Protein AF-A0A820URS6-F1 (afdb_monomer_lite)

pLDDT: mean 71.5, std 25.54, range [27.52, 96.94]

InterPro domains:
  IPR045850 tRNA (uracil(54)-C(5))-methyltransferase, metazoa type [PTHR45904] (27-192)

Secondary structure (DSSP, 8-state):
------------------------------PPPP--PPPPP-------HHHHHHHT----SPP-TTTHHHHHHHHH-TTTTS-HHHHHHHHHHHHHHHHHHHHHHHHT-TTS-HHHHHHHHHTTT-SS--PPPPPPS-SSS--S----EEEE-TTSSEEEEEEE--TT-TTS-S-EEE--TT-TTS-HHHHHTT-

Organism: NCBI:txid392030

Radius of gyration: 26.7 Å; chains: 1; bounding box: 63×55×58 Å

Sequence (195 aa):
MFLAKFFTQRSLTPSYGILNVSRTLQHQTSTRKSTEAHPPLNRKPKFDAIQFENSLKPYAEQVTVENQYEKLSNLILPLSNHSYEEQLKIKYDIVEQSFDQIGRAILWDKRVDNQVLKYVEFREGLFCHVEPIIPSVNIEQYRCKDELSCGYGVDGQKTLGFYINPKNNKNFPNTLCVSPIHLKSMKSKHILAVK

Structure (mmCIF, N/CA/C/O backbone):
data_AF-A0A820URS6-F1
#
_entry.id   AF-A0A820URS6-F1
#
loop_
_atom_site.group_PDB
_atom_site.id
_atom_site.type_symbol
_atom_site.label_atom_id
_atom_site.label_alt_id
_atom_site.label_comp_id
_atom_site.label_asym_id
_atom_site.label_entity_id
_atom_site.label_seq_id
_atom_site.pdbx_PDB_ins_code
_atom_site.Cartn_x
_atom_site.Cartn_y
_atom_site.Cartn_z
_atom_site.occupancy
_atom_site.B_iso_or_equiv
_atom_site.auth_seq_id
_atom_site.auth_comp_id
_atom_site.auth_asym_id
_atom_site.auth_atom_id
_atom_site.pdbx_PDB_model_num
ATOM 1 N N . MET A 1 1 ? -6.794 -23.760 -29.118 1.00 36.44 1 MET A N 1
ATOM 2 C CA . MET A 1 1 ? -6.222 -24.980 -28.510 1.00 36.44 1 MET A CA 1
ATOM 3 C C . MET A 1 1 ? -5.017 -25.398 -29.343 1.00 36.44 1 MET A C 1
ATOM 5 O O . MET A 1 1 ? -5.186 -26.103 -30.323 1.00 36.44 1 MET A O 1
ATOM 9 N N . PHE A 1 2 ? -3.825 -24.890 -29.020 1.00 28.83 2 PHE A N 1
ATOM 10 C CA . PHE A 1 2 ? -2.574 -25.338 -29.636 1.00 28.83 2 PHE A CA 1
ATOM 11 C C . PHE A 1 2 ? -1.544 -25.579 -28.535 1.00 28.83 2 PHE A C 1
ATOM 13 O O . PHE A 1 2 ? -1.314 -24.733 -27.675 1.00 28.83 2 PHE A O 1
ATOM 20 N N . LEU A 1 3 ? -1.041 -26.810 -28.536 1.00 31.23 3 LEU A N 1
ATOM 21 C CA . LEU A 1 3 ? -0.199 -27.434 -27.529 1.00 31.23 3 LEU A CA 1
ATOM 22 C C . LEU A 1 3 ? 1.241 -26.926 -27.612 1.00 31.23 3 LEU A C 1
ATOM 24 O O . LEU A 1 3 ? 1.877 -26.998 -28.660 1.00 31.23 3 LEU A O 1
ATOM 28 N N . ALA A 1 4 ? 1.761 -26.507 -26.461 1.00 30.42 4 ALA A N 1
ATOM 29 C CA . ALA A 1 4 ? 3.178 -26.331 -26.206 1.00 30.42 4 ALA A CA 1
ATOM 30 C C . ALA A 1 4 ? 3.879 -27.695 -26.112 1.00 30.42 4 ALA A C 1
ATOM 32 O O . ALA A 1 4 ? 3.463 -28.557 -25.338 1.00 30.42 4 ALA A O 1
ATOM 33 N N . LYS A 1 5 ? 4.977 -27.868 -26.852 1.00 32.44 5 LYS A N 1
ATOM 34 C CA . LYS A 1 5 ? 6.021 -28.863 -26.577 1.00 32.44 5 LYS A CA 1
ATOM 35 C C . LYS A 1 5 ? 7.352 -28.335 -27.095 1.00 32.44 5 LYS A C 1
ATOM 37 O O . LYS A 1 5 ? 7.575 -28.387 -28.291 1.00 32.44 5 LYS A O 1
ATOM 42 N N . PHE A 1 6 ? 8.229 -27.899 -26.198 1.00 30.62 6 PHE A N 1
ATOM 43 C CA . PHE A 1 6 ? 9.669 -28.140 -26.316 1.00 30.62 6 PHE A CA 1
ATOM 44 C C . PHE A 1 6 ? 10.262 -28.186 -24.906 1.00 30.62 6 PHE A C 1
ATOM 46 O O . PHE A 1 6 ? 10.660 -27.185 -24.323 1.00 30.62 6 PHE A O 1
ATOM 53 N N . PHE A 1 7 ? 10.247 -29.394 -24.347 1.00 29.11 7 PHE A N 1
ATOM 54 C CA . PHE A 1 7 ? 11.124 -29.808 -23.263 1.00 29.11 7 PHE A CA 1
ATOM 55 C C . PHE A 1 7 ? 12.404 -30.323 -23.921 1.00 29.11 7 PHE A C 1
ATOM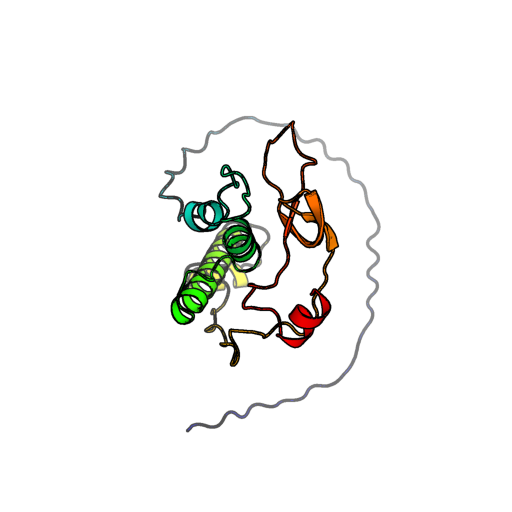 57 O O . PHE A 1 7 ? 12.343 -31.311 -24.652 1.00 29.11 7 PHE A O 1
ATOM 64 N N . THR A 1 8 ? 13.550 -29.712 -23.629 1.00 33.56 8 THR A N 1
ATOM 65 C CA . THR A 1 8 ? 14.841 -30.376 -23.829 1.00 33.56 8 THR A CA 1
ATOM 66 C C . THR A 1 8 ? 15.684 -30.164 -22.583 1.00 33.56 8 THR A C 1
ATOM 68 O O . THR A 1 8 ? 16.156 -29.067 -22.299 1.00 33.56 8 THR A O 1
ATOM 71 N N . GLN A 1 9 ? 15.828 -31.244 -21.818 1.00 31.52 9 GLN A N 1
ATOM 72 C CA . GLN A 1 9 ? 16.769 -31.379 -20.717 1.00 31.52 9 GLN A CA 1
ATOM 73 C C . GLN A 1 9 ? 18.206 -31.226 -21.235 1.00 31.52 9 GLN A C 1
ATOM 75 O O . GLN A 1 9 ? 18.590 -31.889 -22.197 1.00 31.52 9 GLN A O 1
ATOM 80 N N . ARG A 1 10 ? 19.034 -30.442 -20.540 1.00 31.41 10 ARG A N 1
ATOM 81 C CA . ARG A 1 10 ? 20.477 -30.693 -20.461 1.00 31.41 10 ARG A CA 1
ATOM 82 C C . ARG A 1 10 ? 20.943 -30.492 -19.026 1.00 31.41 10 ARG A C 1
ATOM 84 O O . ARG A 1 10 ? 20.852 -29.408 -18.464 1.00 31.41 10 ARG A O 1
AT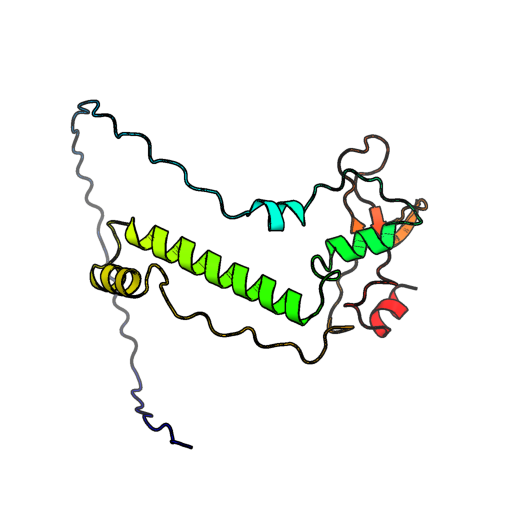OM 91 N N . SER A 1 11 ? 21.397 -31.591 -18.448 1.00 29.92 11 SER A N 1
ATOM 92 C CA . SER A 1 11 ? 21.962 -31.725 -17.115 1.00 29.92 11 SER A CA 1
ATOM 93 C C . SER A 1 11 ? 23.491 -31.575 -17.135 1.00 29.92 11 SER A C 1
ATOM 95 O O . SER A 1 11 ? 24.139 -32.140 -18.009 1.00 29.92 11 SER A O 1
ATOM 97 N N . LEU A 1 12 ? 24.006 -30.922 -16.081 1.00 29.98 12 LEU A N 1
ATOM 98 C CA . LEU A 1 12 ? 25.290 -31.127 -15.377 1.00 29.98 12 LEU A CA 1
ATOM 99 C C . LEU A 1 12 ? 26.618 -30.720 -16.058 1.00 29.98 12 LEU A C 1
ATOM 101 O O . LEU A 1 12 ? 27.118 -31.390 -16.953 1.00 29.98 12 LEU A O 1
ATOM 105 N N . THR A 1 13 ? 27.285 -29.694 -15.510 1.00 35.47 13 THR A N 1
ATOM 106 C CA . THR A 1 13 ? 28.413 -29.807 -14.539 1.00 35.47 13 THR A CA 1
ATOM 107 C C . THR A 1 13 ? 28.960 -28.406 -14.164 1.00 35.47 13 THR A C 1
ATOM 109 O O . THR A 1 13 ? 28.954 -27.519 -15.016 1.00 35.47 13 THR A O 1
ATOM 112 N N . PRO A 1 14 ? 29.426 -28.161 -12.917 1.00 30.70 14 PRO A N 1
ATOM 113 C CA . PRO A 1 14 ? 30.015 -26.884 -12.511 1.00 30.70 14 PRO A CA 1
ATOM 114 C C . PRO A 1 14 ? 31.552 -26.931 -12.584 1.00 30.70 14 PRO A C 1
ATOM 116 O O . PRO A 1 14 ? 32.198 -27.668 -11.841 1.00 30.70 14 PRO A O 1
ATOM 119 N N . SER A 1 15 ? 32.151 -26.124 -13.462 1.00 29.55 15 SER A N 1
ATOM 120 C CA . SER A 1 15 ? 33.597 -25.874 -13.475 1.00 29.55 15 SER A CA 1
ATOM 121 C C . SER A 1 15 ? 33.895 -24.593 -12.695 1.00 29.55 15 SER A C 1
ATOM 123 O O . SER A 1 15 ? 33.522 -23.495 -13.107 1.00 29.55 15 SER A O 1
ATOM 125 N N . TYR A 1 16 ? 34.548 -24.748 -11.543 1.00 31.50 16 TYR A N 1
ATOM 126 C CA . TYR A 1 16 ? 35.153 -23.660 -10.782 1.00 31.50 16 TYR A CA 1
ATOM 127 C C . TYR A 1 16 ? 36.412 -23.171 -11.510 1.00 31.50 16 TYR A C 1
ATOM 129 O O . TYR A 1 16 ? 37.452 -23.825 -11.472 1.00 31.50 16 TYR A O 1
ATOM 137 N N . GLY A 1 17 ? 36.320 -22.010 -12.158 1.00 29.73 17 GLY A N 1
ATOM 138 C CA . GLY A 1 17 ? 37.460 -21.274 -12.698 1.00 29.73 17 GLY A CA 1
ATOM 139 C C . GLY A 1 17 ? 37.806 -20.091 -11.800 1.00 29.73 17 GLY A C 1
ATOM 140 O O . GLY A 1 17 ? 37.193 -19.032 -11.902 1.00 29.73 17 GLY A O 1
ATOM 141 N N . ILE A 1 18 ? 38.784 -20.273 -10.913 1.00 29.22 18 ILE A N 1
ATOM 142 C CA . ILE A 1 18 ? 39.421 -19.193 -10.152 1.00 29.22 18 ILE A CA 1
ATOM 143 C C . ILE A 1 18 ? 40.316 -18.419 -11.128 1.00 29.22 18 ILE A C 1
ATOM 145 O O . ILE A 1 18 ? 41.364 -18.917 -11.534 1.00 29.22 18 ILE A O 1
ATOM 149 N N . LEU A 1 19 ? 39.914 -17.207 -11.511 1.00 30.42 19 LEU A N 1
ATOM 150 C CA . LEU A 1 19 ? 40.760 -16.280 -12.265 1.00 30.42 19 LEU A CA 1
ATOM 151 C C . LEU A 1 19 ? 41.376 -15.260 -11.305 1.00 30.42 19 LEU A C 1
ATOM 153 O O . LEU A 1 19 ? 40.752 -14.279 -10.906 1.00 30.42 19 LEU A O 1
ATOM 157 N N . ASN A 1 20 ? 42.630 -15.531 -10.939 1.00 27.52 20 ASN A N 1
ATOM 158 C CA . ASN A 1 20 ? 43.541 -14.571 -10.330 1.00 27.52 20 ASN A CA 1
ATOM 159 C C . ASN A 1 20 ? 43.806 -13.431 -11.320 1.00 27.52 20 ASN A C 1
ATOM 161 O O . ASN A 1 20 ? 44.377 -13.662 -12.385 1.00 27.52 20 ASN A O 1
ATOM 165 N N . VAL A 1 21 ? 43.454 -12.199 -10.952 1.00 32.81 21 VAL A N 1
ATOM 166 C CA . VAL A 1 21 ? 43.918 -10.999 -11.658 1.00 32.81 21 VAL A CA 1
ATOM 167 C C . VAL A 1 21 ? 44.830 -10.220 -10.721 1.00 32.81 21 VAL A C 1
ATOM 169 O O . VAL A 1 21 ? 44.393 -9.527 -9.803 1.00 32.81 21 VAL A O 1
ATOM 172 N N . SER A 1 22 ? 46.130 -10.388 -10.950 1.00 31.52 22 SER A N 1
ATOM 173 C CA . SER A 1 22 ? 47.204 -9.658 -10.290 1.00 31.52 22 SER A CA 1
ATOM 174 C C . SER A 1 22 ? 47.122 -8.164 -10.612 1.00 31.52 22 SER A C 1
ATOM 176 O O . SER A 1 22 ? 47.078 -7.763 -11.774 1.00 31.52 22 SER A O 1
ATOM 178 N N . ARG A 1 23 ? 47.141 -7.337 -9.560 1.00 30.00 23 ARG A N 1
ATOM 179 C CA . ARG A 1 23 ? 47.292 -5.877 -9.624 1.00 30.00 23 ARG A CA 1
ATOM 180 C C . ARG A 1 23 ? 48.573 -5.501 -10.368 1.00 30.00 23 ARG A C 1
ATOM 182 O O . ARG A 1 23 ? 49.663 -5.858 -9.935 1.00 30.00 23 ARG A O 1
ATOM 189 N N . THR A 1 24 ? 48.448 -4.672 -11.396 1.00 33.41 24 THR A N 1
ATOM 190 C CA . THR A 1 24 ? 49.547 -3.835 -11.889 1.00 33.41 24 THR A CA 1
ATOM 191 C C . THR A 1 24 ? 49.074 -2.386 -11.892 1.00 33.41 24 THR A C 1
ATOM 193 O O . THR A 1 24 ? 48.151 -2.010 -12.608 1.00 33.41 24 THR A O 1
ATOM 196 N N . LEU A 1 25 ? 49.673 -1.588 -11.007 1.00 29.77 25 LEU A N 1
ATOM 197 C CA . LEU A 1 25 ? 49.513 -0.141 -10.939 1.00 29.77 25 LEU A CA 1
ATOM 198 C C . LEU A 1 25 ? 50.346 0.480 -12.061 1.00 29.77 25 LEU A C 1
ATOM 200 O O . LEU A 1 25 ? 51.569 0.354 -12.054 1.00 29.77 25 LEU A O 1
ATOM 204 N N . GLN A 1 26 ? 49.702 1.176 -12.994 1.00 32.75 26 GLN A N 1
ATOM 205 C CA . GLN A 1 26 ? 50.380 2.133 -13.863 1.00 32.75 26 GLN A CA 1
ATOM 206 C C . GLN A 1 26 ? 49.723 3.502 -13.707 1.00 32.75 26 GLN A C 1
ATOM 208 O O . GLN A 1 26 ? 48.567 3.719 -14.064 1.00 32.75 26 GLN A O 1
ATOM 213 N N . HIS A 1 27 ? 50.495 4.412 -13.118 1.00 29.27 27 HIS A N 1
ATOM 214 C CA . HIS A 1 27 ? 50.253 5.845 -13.107 1.00 29.27 27 HIS A CA 1
ATOM 215 C C . HIS A 1 27 ? 50.299 6.380 -14.540 1.00 29.27 27 HIS A C 1
ATOM 217 O O . HIS A 1 27 ? 51.330 6.271 -15.200 1.00 29.27 27 HIS A O 1
ATOM 223 N N . GLN A 1 28 ? 49.227 7.028 -14.990 1.00 32.34 28 GLN A N 1
ATOM 224 C CA . GLN A 1 28 ? 49.297 7.969 -16.105 1.00 32.34 28 GLN A CA 1
ATOM 225 C C . GLN A 1 28 ? 48.584 9.264 -15.723 1.00 32.34 28 GLN A C 1
ATOM 227 O O . GLN A 1 28 ? 47.374 9.318 -15.516 1.00 32.34 28 GLN A O 1
ATOM 232 N N . THR A 1 29 ? 49.388 10.312 -15.585 1.00 29.44 29 THR A N 1
ATOM 233 C CA . THR A 1 29 ? 48.981 11.711 -15.508 1.00 29.44 29 THR A CA 1
ATOM 234 C C . THR A 1 29 ? 48.565 12.179 -16.900 1.00 29.44 29 THR A C 1
ATOM 236 O O . THR A 1 29 ? 49.374 12.117 -17.824 1.00 29.44 29 THR A O 1
ATOM 239 N N . SER A 1 30 ? 47.338 12.677 -17.060 1.00 33.88 30 SER A N 1
ATOM 240 C CA . SER A 1 30 ? 46.910 13.348 -18.291 1.00 33.88 30 SER A CA 1
ATOM 241 C C . SER A 1 30 ? 46.063 14.578 -17.974 1.00 33.88 30 SER A C 1
ATOM 243 O O . SER A 1 30 ? 45.245 14.597 -17.054 1.00 33.88 30 SER A O 1
ATOM 245 N N . THR A 1 31 ? 46.368 15.640 -18.704 1.00 31.19 31 THR A N 1
ATOM 246 C CA . THR A 1 31 ? 46.048 17.044 -18.475 1.00 31.19 31 THR A CA 1
ATOM 247 C C . THR A 1 31 ? 44.594 17.379 -18.830 1.00 31.19 31 THR A C 1
ATOM 249 O O . THR A 1 31 ? 44.071 16.982 -19.868 1.00 31.19 31 THR A O 1
ATOM 252 N N . ARG A 1 32 ? 43.920 18.152 -17.964 1.00 30.45 32 ARG A N 1
ATOM 253 C CA . ARG A 1 32 ? 42.580 18.710 -18.219 1.00 30.45 32 ARG A CA 1
ATOM 254 C C . ARG A 1 32 ? 42.671 19.839 -19.253 1.00 30.45 32 ARG A C 1
ATOM 256 O O . ARG A 1 32 ? 43.241 20.885 -18.956 1.00 30.45 32 ARG A O 1
ATOM 263 N N . LYS A 1 33 ? 42.046 19.659 -20.420 1.00 34.41 33 LYS A N 1
ATOM 264 C CA . LYS A 1 33 ? 41.561 20.761 -21.268 1.00 34.41 33 LYS A CA 1
ATOM 265 C C . LYS A 1 33 ? 40.065 20.964 -21.027 1.00 34.41 33 LYS A C 1
ATOM 267 O O . LYS A 1 33 ? 39.312 20.007 -20.872 1.00 34.41 33 LYS A O 1
ATOM 272 N N . SER A 1 34 ? 39.685 22.228 -20.930 1.00 31.39 34 SER A N 1
ATOM 273 C CA . SER A 1 34 ? 38.380 22.751 -20.545 1.00 31.39 34 SER A CA 1
ATOM 274 C C . SER A 1 34 ? 37.431 22.956 -21.732 1.00 31.39 34 SER A C 1
ATOM 276 O O . SER A 1 34 ? 37.861 23.371 -22.802 1.00 31.39 34 SER A O 1
ATOM 278 N N . THR A 1 35 ? 36.140 22.766 -21.429 1.00 36.53 35 THR A N 1
ATOM 279 C CA . THR A 1 35 ? 34.940 23.468 -21.938 1.00 36.53 35 THR A CA 1
ATOM 280 C C . THR A 1 35 ? 34.580 23.391 -23.423 1.00 36.53 35 THR A C 1
ATOM 282 O O . THR A 1 35 ? 35.056 24.197 -24.209 1.00 36.53 35 THR A O 1
ATOM 285 N N . GLU A 1 36 ? 33.553 22.589 -23.729 1.00 32.41 36 GLU A N 1
ATOM 286 C CA . GLU A 1 36 ? 32.497 22.955 -24.685 1.00 32.41 36 GLU A CA 1
ATOM 287 C C . GLU A 1 36 ? 31.126 22.651 -24.059 1.00 32.41 36 GLU A C 1
ATOM 289 O O . GLU A 1 36 ? 30.915 21.602 -23.447 1.00 32.41 36 GLU A O 1
ATOM 294 N N . ALA A 1 37 ? 30.225 23.632 -24.120 1.00 38.12 37 ALA A N 1
ATOM 295 C CA . ALA A 1 37 ? 28.925 23.624 -23.463 1.00 38.12 37 ALA A CA 1
ATOM 296 C C . ALA A 1 37 ? 27.879 22.897 -24.321 1.00 38.12 37 ALA A C 1
ATOM 298 O O . ALA A 1 37 ? 27.676 23.234 -25.485 1.00 38.12 37 ALA A O 1
ATOM 299 N N . HIS A 1 38 ? 27.178 21.928 -23.729 1.00 41.38 38 HIS A N 1
ATOM 300 C CA . HIS A 1 38 ? 26.007 21.307 -24.346 1.00 41.38 38 HIS A CA 1
ATOM 301 C C . HIS A 1 38 ? 24.770 22.220 -24.233 1.00 41.38 38 HIS A C 1
ATOM 303 O O . HIS A 1 38 ? 24.566 22.837 -23.183 1.00 41.38 38 HIS A O 1
ATOM 309 N N . PRO A 1 39 ? 23.916 22.293 -25.272 1.00 41.34 39 PRO A N 1
ATOM 310 C CA . PRO A 1 39 ? 22.670 23.051 -25.220 1.00 41.34 39 PRO A CA 1
ATOM 311 C C . PRO A 1 39 ? 21.660 22.396 -24.257 1.00 41.34 39 PRO A C 1
ATOM 313 O O . PRO A 1 39 ? 21.653 21.169 -24.109 1.00 41.34 39 PRO A O 1
ATOM 316 N N . PRO A 1 40 ? 20.795 23.183 -23.588 1.00 38.78 40 PRO A N 1
ATOM 317 C CA . PRO A 1 40 ? 19.886 22.656 -22.581 1.00 38.78 40 PRO A CA 1
ATOM 318 C C . PRO A 1 40 ? 18.820 21.758 -23.218 1.00 38.78 40 PRO A C 1
ATOM 320 O O . PRO A 1 40 ? 18.052 22.183 -24.082 1.00 38.78 40 PRO A O 1
ATOM 323 N N . LEU A 1 41 ? 18.753 20.510 -22.747 1.00 39.78 41 LEU A N 1
ATOM 324 C CA . LEU A 1 41 ? 17.662 19.587 -23.045 1.00 39.78 41 LEU A CA 1
ATOM 325 C C . LEU A 1 41 ? 16.338 20.196 -22.571 1.00 39.78 41 LEU A C 1
ATOM 327 O O . LEU A 1 41 ? 16.129 20.462 -21.385 1.00 39.78 41 LEU A O 1
ATOM 331 N N . ASN A 1 42 ? 15.452 20.414 -23.537 1.00 39.44 42 ASN A N 1
ATOM 332 C CA . ASN A 1 42 ? 14.094 20.894 -23.358 1.00 39.44 42 ASN A CA 1
ATOM 333 C C . ASN A 1 42 ? 13.324 19.920 -22.442 1.00 39.44 42 ASN A C 1
ATOM 335 O O . ASN A 1 42 ? 13.023 18.791 -22.837 1.00 39.44 42 ASN A O 1
ATOM 339 N N . ARG A 1 43 ? 13.049 20.327 -21.196 1.00 47.06 43 ARG A N 1
ATOM 340 C CA . ARG A 1 43 ? 12.306 19.521 -20.215 1.00 47.06 43 ARG A CA 1
ATOM 341 C C . ARG A 1 43 ? 10.838 19.430 -20.641 1.00 47.06 43 ARG A C 1
ATOM 343 O O . ARG A 1 43 ? 10.064 20.346 -20.385 1.00 47.06 43 ARG A O 1
ATOM 350 N N . LYS A 1 44 ? 10.458 18.322 -21.278 1.00 46.91 44 LYS A N 1
ATOM 351 C CA . LYS A 1 44 ? 9.054 17.918 -21.473 1.00 46.91 44 LYS A CA 1
ATOM 352 C C . LYS A 1 44 ? 8.564 17.084 -20.276 1.00 46.91 44 LYS A C 1
ATOM 354 O O . LYS A 1 44 ? 9.394 16.609 -19.501 1.00 46.91 44 LYS A O 1
ATOM 359 N N . PRO A 1 45 ? 7.240 17.055 -20.041 1.00 37.25 45 PRO A N 1
ATOM 360 C CA . PRO A 1 45 ? 6.655 17.156 -18.712 1.00 37.25 45 PRO A CA 1
ATOM 361 C C . PRO A 1 45 ? 6.991 15.934 -17.865 1.00 37.25 45 PRO A C 1
ATOM 363 O O . PRO A 1 45 ? 6.921 14.801 -18.336 1.00 37.25 45 PRO A O 1
ATOM 366 N N . LYS A 1 46 ? 7.351 16.190 -16.602 1.00 37.41 46 LYS A N 1
ATOM 367 C CA . LYS A 1 46 ? 7.378 15.166 -15.560 1.00 37.41 46 LYS A CA 1
ATOM 368 C C . LYS A 1 46 ? 6.025 14.463 -15.595 1.00 37.41 46 LYS A C 1
ATOM 370 O O . LYS A 1 46 ? 5.015 15.098 -15.317 1.00 37.41 46 LYS A O 1
ATOM 375 N N . PHE A 1 47 ? 6.018 13.179 -15.929 1.00 42.22 47 PHE A N 1
ATOM 376 C CA . PHE A 1 47 ? 4.928 12.315 -15.509 1.00 42.22 47 PHE A CA 1
ATOM 377 C C . PHE A 1 47 ? 4.818 12.464 -13.989 1.00 42.22 47 PHE A C 1
ATOM 379 O O . PHE A 1 47 ? 5.850 12.520 -13.310 1.00 42.22 47 PHE A O 1
ATOM 386 N N . ASP A 1 48 ? 3.603 12.635 -13.478 1.00 47.59 48 ASP A N 1
ATOM 387 C CA . ASP A 1 48 ? 3.341 12.995 -12.089 1.00 47.59 48 ASP A CA 1
ATOM 388 C C . ASP A 1 48 ? 3.755 11.865 -11.125 1.00 47.59 48 ASP A C 1
ATOM 390 O O . ASP A 1 48 ? 2.919 11.204 -10.519 1.00 47.59 48 ASP A O 1
ATOM 394 N N . ALA A 1 49 ? 5.056 11.711 -10.862 1.00 43.88 49 ALA A N 1
ATOM 395 C CA . ALA A 1 49 ? 5.549 11.171 -9.590 1.00 43.88 49 ALA A CA 1
ATOM 396 C C . ALA A 1 49 ? 4.913 11.933 -8.410 1.00 43.88 49 ALA A C 1
ATOM 398 O O . ALA A 1 49 ? 4.688 11.376 -7.341 1.00 43.88 49 ALA A O 1
ATOM 399 N N . ILE A 1 50 ? 4.508 13.178 -8.683 1.00 41.25 50 ILE A N 1
ATOM 400 C CA . ILE A 1 50 ? 3.615 14.007 -7.890 1.00 41.25 50 ILE A CA 1
ATOM 401 C C . ILE A 1 50 ? 2.346 13.247 -7.469 1.00 41.25 50 ILE A C 1
ATOM 403 O O . ILE A 1 50 ? 1.939 13.439 -6.344 1.00 41.25 50 ILE A O 1
ATOM 407 N N . GLN A 1 51 ? 1.712 12.360 -8.246 1.00 42.09 51 GLN A N 1
ATOM 408 C CA . GLN A 1 51 ? 0.486 11.681 -7.783 1.00 42.09 51 GLN A CA 1
ATOM 409 C C . GLN A 1 51 ? 0.746 10.585 -6.736 1.00 42.09 51 GLN A C 1
ATOM 411 O O . GLN A 1 51 ? -0.002 10.493 -5.763 1.00 42.09 51 GLN A O 1
ATOM 416 N N . PHE A 1 52 ? 1.822 9.802 -6.870 1.00 43.22 52 PHE A N 1
ATOM 417 C CA . PHE A 1 52 ? 2.183 8.789 -5.868 1.00 43.22 52 PHE A CA 1
ATOM 418 C C . PHE A 1 52 ? 2.846 9.421 -4.631 1.00 43.22 52 PHE A C 1
ATOM 420 O O . PHE A 1 52 ? 2.522 9.069 -3.498 1.00 43.22 52 PHE A O 1
ATOM 427 N N . GLU A 1 53 ? 3.699 10.431 -4.820 1.00 40.12 53 GLU A N 1
ATOM 428 C CA . GLU A 1 53 ? 4.253 11.227 -3.716 1.00 40.12 53 GLU A CA 1
ATOM 429 C C . GLU A 1 53 ? 3.190 12.115 -3.040 1.00 40.12 53 GLU A C 1
ATOM 431 O O . GLU A 1 53 ? 3.266 12.326 -1.834 1.00 40.12 53 GLU A O 1
ATOM 436 N N . ASN A 1 54 ? 2.150 12.576 -3.750 1.00 41.56 54 ASN A N 1
ATOM 437 C CA . ASN A 1 54 ? 1.011 13.288 -3.144 1.00 41.56 54 ASN A CA 1
ATOM 438 C C . ASN A 1 54 ? 0.009 12.350 -2.462 1.00 41.56 54 ASN A C 1
ATOM 440 O O . ASN A 1 54 ? -0.761 12.816 -1.622 1.00 41.56 54 ASN A O 1
ATOM 444 N N . SER A 1 55 ? -0.015 11.060 -2.809 1.00 40.69 55 SER A N 1
ATOM 445 C CA . SER A 1 55 ? -0.693 10.039 -1.998 1.00 40.69 55 SER A CA 1
ATOM 446 C C . SER A 1 55 ? -0.012 9.933 -0.625 1.00 40.69 55 SER A C 1
ATOM 448 O O . SER A 1 55 ? -0.675 9.919 0.410 1.00 40.69 55 SER A O 1
ATOM 450 N N . LEU A 1 56 ? 1.318 10.051 -0.596 1.00 46.47 56 LEU A N 1
ATOM 451 C CA . LEU A 1 56 ? 2.121 10.225 0.615 1.00 46.47 56 LEU A CA 1
ATOM 452 C C . LEU A 1 56 ? 2.234 11.704 1.028 1.00 46.47 56 LEU A C 1
ATOM 454 O O . LEU A 1 56 ? 3.313 12.183 1.388 1.00 46.47 56 LEU A O 1
ATOM 458 N N . LYS A 1 57 ? 1.126 12.459 1.005 1.00 44.12 57 LYS A N 1
ATOM 459 C CA . LYS A 1 57 ? 1.106 13.803 1.602 1.00 44.12 57 LYS A CA 1
ATOM 460 C C . LYS A 1 57 ? 1.643 13.710 3.037 1.00 44.12 57 LYS A C 1
ATOM 462 O O . LYS A 1 57 ? 1.158 12.882 3.814 1.00 44.12 57 LYS A O 1
ATOM 467 N N . PRO A 1 58 ? 2.622 14.547 3.432 1.00 45.22 58 PRO A N 1
ATOM 468 C CA . PRO A 1 58 ? 3.014 14.626 4.826 1.00 45.22 58 PRO A CA 1
ATOM 469 C C . PRO A 1 58 ? 1.767 14.981 5.629 1.00 45.22 58 PRO A C 1
ATOM 471 O O . PRO A 1 58 ? 1.120 15.988 5.348 1.00 45.22 58 PRO A O 1
ATOM 474 N N . TYR A 1 59 ? 1.424 14.129 6.592 1.00 51.41 59 TYR A N 1
ATOM 475 C CA . TYR A 1 59 ? 0.350 14.362 7.547 1.00 51.41 59 TYR A CA 1
ATOM 476 C C . TYR A 1 59 ? 0.575 15.690 8.266 1.00 51.41 59 TYR A C 1
ATOM 478 O O . TYR A 1 59 ? 1.307 15.762 9.250 1.00 51.41 59 TYR A O 1
ATOM 486 N N . ALA A 1 60 ? -0.001 16.755 7.718 1.00 48.84 60 ALA A N 1
ATOM 487 C CA . ALA A 1 60 ? -0.064 18.065 8.349 1.00 48.84 60 ALA A CA 1
ATOM 488 C C . ALA A 1 60 ? -1.283 18.168 9.278 1.00 48.84 60 ALA A C 1
ATOM 490 O O . ALA A 1 60 ? -1.395 19.111 10.053 1.00 48.84 60 ALA A O 1
ATOM 491 N N . GLU A 1 61 ? -2.196 17.199 9.200 1.00 61.81 61 GLU A N 1
ATOM 492 C CA . GLU A 1 61 ? -3.398 17.156 10.016 1.00 61.81 61 GLU A CA 1
ATOM 493 C C . GLU A 1 61 ? -3.135 16.384 11.312 1.00 61.81 61 GLU A C 1
ATOM 495 O O . GLU A 1 61 ? -2.555 15.293 11.295 1.00 61.81 61 GLU A O 1
ATOM 500 N N . GLN A 1 62 ? -3.545 16.970 12.437 1.00 74.69 62 GLN A N 1
ATOM 501 C CA . GLN A 1 62 ? -3.399 16.360 13.755 1.00 74.69 62 GLN A CA 1
ATOM 502 C C . GLN A 1 62 ? -4.214 15.063 13.833 1.00 74.69 62 GLN A C 1
ATOM 504 O O . GLN A 1 62 ? -5.327 14.975 13.310 1.00 74.69 62 GLN A O 1
ATOM 509 N N . VAL A 1 63 ? -3.650 14.050 14.489 1.00 81.88 63 VAL A N 1
ATOM 510 C CA . VAL A 1 63 ? -4.367 12.806 14.786 1.00 81.88 63 VAL A CA 1
ATOM 511 C C . VAL A 1 63 ? -5.264 13.065 15.995 1.00 81.88 63 VAL A C 1
ATOM 513 O O . VAL A 1 63 ? -4.765 13.407 17.065 1.00 81.88 63 VAL A O 1
ATOM 516 N N . THR A 1 64 ? -6.572 12.924 15.812 1.00 86.31 64 THR A N 1
ATOM 517 C CA . THR A 1 64 ? -7.607 13.085 16.840 1.00 86.31 64 THR A CA 1
ATOM 518 C C . THR A 1 64 ? -8.315 11.755 17.090 1.00 86.31 64 THR A C 1
ATOM 520 O O . THR A 1 64 ? -8.130 10.787 16.347 1.00 86.31 64 THR A O 1
ATOM 523 N N . VAL A 1 65 ? -9.133 11.685 18.142 1.00 86.94 65 VAL A N 1
ATOM 524 C CA . VAL A 1 65 ? -9.869 10.462 18.504 1.00 86.94 65 VAL A CA 1
ATOM 525 C C . VAL A 1 65 ? -10.824 10.036 17.382 1.00 86.94 65 VAL A C 1
ATOM 527 O O . VAL A 1 65 ? -11.027 8.842 17.161 1.00 86.94 65 VAL A O 1
ATOM 530 N N . GLU A 1 66 ? -11.358 11.001 16.638 1.00 89.19 66 GLU A N 1
ATOM 531 C CA . GLU A 1 66 ? -12.333 10.812 15.567 1.00 89.19 66 GLU A CA 1
ATOM 532 C C . GLU A 1 66 ? -11.669 10.349 14.267 1.00 89.19 66 GLU A C 1
ATOM 534 O O . GLU A 1 66 ? -12.198 9.473 13.584 1.00 89.19 66 GLU A O 1
ATOM 539 N N . ASN A 1 67 ? -10.499 10.904 13.926 1.00 89.75 67 ASN A N 1
ATOM 540 C CA . ASN A 1 67 ? -9.856 10.634 12.639 1.00 89.75 67 ASN A CA 1
ATOM 541 C C . ASN A 1 67 ? -8.815 9.500 12.689 1.00 89.75 67 ASN A C 1
ATOM 543 O O . ASN A 1 67 ? -8.469 8.958 11.640 1.00 89.75 67 ASN A O 1
ATOM 547 N N . GLN A 1 68 ? -8.339 9.088 13.873 1.00 90.06 68 GLN A N 1
ATOM 548 C CA . GLN A 1 68 ? -7.207 8.158 14.033 1.00 90.06 68 GLN A CA 1
ATOM 549 C C . GLN A 1 68 ? -7.289 6.876 13.190 1.00 90.06 68 GLN A C 1
ATOM 551 O O . GLN A 1 68 ? -6.271 6.416 12.674 1.00 90.06 68 GLN A O 1
ATOM 556 N N . TYR A 1 69 ? -8.483 6.307 13.008 1.00 92.50 69 TYR A N 1
ATOM 557 C CA . TYR A 1 69 ? -8.671 5.057 12.267 1.00 92.50 69 TYR A CA 1
ATOM 558 C C . TYR A 1 69 ? -8.591 5.246 10.760 1.00 92.50 69 TYR A C 1
ATOM 560 O O . TYR A 1 69 ? -7.948 4.453 10.074 1.00 92.50 69 TYR A O 1
ATOM 568 N N . GLU A 1 70 ? -9.208 6.310 10.247 1.00 91.00 70 GLU A N 1
ATOM 569 C CA . GLU A 1 70 ? -9.027 6.717 8.856 1.00 91.00 70 GLU A CA 1
ATOM 570 C C . GLU A 1 70 ? -7.548 6.998 8.620 1.00 91.00 70 GLU A C 1
ATOM 572 O O . GLU A 1 70 ? -6.951 6.529 7.648 1.00 91.00 70 GLU A O 1
ATOM 577 N N . LYS A 1 71 ? -6.923 7.686 9.585 1.00 89.12 71 LYS A N 1
ATOM 578 C CA . LYS A 1 71 ? -5.529 8.042 9.468 1.00 89.12 71 LYS A CA 1
ATOM 579 C C . LYS A 1 71 ? -4.614 6.815 9.418 1.00 89.12 71 LYS A C 1
ATOM 581 O O . LYS A 1 71 ? -3.677 6.785 8.623 1.00 89.12 71 LYS A O 1
ATOM 586 N N . LEU A 1 72 ? -4.906 5.811 10.238 1.00 91.88 72 LEU A N 1
ATOM 587 C CA . LEU A 1 72 ? -4.220 4.528 10.227 1.00 91.88 72 LEU A CA 1
ATOM 588 C C . LEU A 1 72 ? -4.453 3.772 8.913 1.00 91.88 72 LEU A C 1
ATOM 590 O O . LEU A 1 72 ? -3.511 3.221 8.346 1.00 91.88 72 LEU A O 1
ATOM 594 N N . SER A 1 73 ? -5.694 3.750 8.420 1.00 92.06 73 SER A N 1
ATOM 595 C CA . SER A 1 73 ? -6.048 3.066 7.174 1.00 92.06 73 SER A CA 1
ATOM 596 C C . SER A 1 73 ? -5.300 3.657 5.985 1.00 92.06 73 SER A C 1
ATOM 598 O O . SER A 1 73 ? -4.733 2.904 5.205 1.00 92.06 73 SER A O 1
ATOM 600 N N . ASN A 1 74 ? -5.210 4.983 5.879 1.00 89.75 74 ASN A N 1
ATOM 601 C CA . ASN A 1 74 ? -4.468 5.639 4.799 1.00 89.75 74 ASN A CA 1
ATOM 602 C C . ASN A 1 74 ? -2.962 5.338 4.861 1.00 89.75 74 ASN A C 1
ATOM 604 O O . ASN A 1 74 ? -2.308 5.233 3.828 1.00 89.75 74 ASN A O 1
ATOM 608 N N . LEU A 1 75 ? -2.410 5.157 6.066 1.00 89.44 75 LEU A N 1
ATOM 609 C CA . LEU A 1 75 ? -1.006 4.793 6.252 1.00 89.44 75 LEU A CA 1
ATOM 610 C C . LEU A 1 75 ? -0.726 3.335 5.857 1.00 89.44 75 LEU A C 1
ATOM 612 O O . LEU A 1 75 ? 0.252 3.055 5.168 1.00 89.44 75 LEU A O 1
ATOM 616 N N . ILE A 1 76 ? -1.557 2.398 6.319 1.00 91.44 76 ILE A N 1
ATOM 617 C CA . ILE A 1 76 ? -1.322 0.956 6.146 1.00 91.44 76 ILE A CA 1
ATOM 618 C C . ILE A 1 76 ? -1.863 0.441 4.805 1.00 91.44 76 ILE A C 1
ATOM 620 O O . ILE A 1 76 ? -1.310 -0.494 4.225 1.00 91.44 76 ILE A O 1
ATOM 624 N N . LEU A 1 77 ? -2.945 1.039 4.312 1.00 93.00 77 LEU A N 1
ATOM 625 C CA . LEU A 1 77 ? -3.668 0.674 3.096 1.00 93.00 77 LEU A CA 1
ATOM 626 C C . LEU A 1 77 ? -3.810 1.912 2.191 1.00 93.00 77 LEU A C 1
ATOM 628 O O . LEU A 1 77 ? -4.921 2.413 1.996 1.00 93.00 77 LEU A O 1
ATOM 632 N N . PRO A 1 78 ? -2.705 2.398 1.596 1.00 91.69 78 PRO A N 1
ATOM 633 C CA . PRO A 1 78 ? -2.675 3.674 0.875 1.00 91.69 78 PRO A CA 1
ATOM 634 C C . PRO A 1 78 ? -3.561 3.723 -0.374 1.00 91.69 78 PRO A C 1
ATOM 636 O O . PRO A 1 78 ? -3.836 4.803 -0.877 1.00 91.69 78 PRO A O 1
ATOM 639 N N . LEU A 1 79 ? -4.005 2.568 -0.883 1.00 94.00 79 LEU A N 1
ATOM 640 C CA . LEU A 1 79 ? -4.910 2.481 -2.031 1.00 94.00 79 LEU A CA 1
ATOM 641 C C . LEU A 1 79 ? -6.331 2.023 -1.648 1.00 94.00 79 LEU A C 1
ATOM 643 O O . LEU A 1 79 ? -7.106 1.640 -2.519 1.00 94.00 79 LEU A O 1
ATOM 647 N N . SER A 1 80 ? -6.678 2.011 -0.355 1.00 89.69 80 SER A N 1
ATOM 648 C CA . SER A 1 80 ? -7.977 1.507 0.143 1.00 89.69 80 SER A CA 1
ATOM 649 C C . SER A 1 80 ? -9.192 2.324 -0.303 1.00 89.69 80 SER A C 1
ATOM 651 O O . SER A 1 80 ? -10.315 1.828 -0.271 1.00 89.69 80 SER A O 1
ATOM 653 N N . ASN A 1 81 ? -8.955 3.560 -0.722 1.00 90.81 81 ASN A N 1
ATOM 654 C CA . ASN A 1 81 ? -9.908 4.500 -1.299 1.00 90.81 81 ASN A CA 1
ATOM 655 C C . ASN A 1 81 ? -10.182 4.266 -2.798 1.00 90.81 81 ASN A C 1
ATOM 657 O O . ASN A 1 81 ? -11.057 4.926 -3.351 1.00 90.81 81 ASN A O 1
ATOM 661 N N . HIS A 1 82 ? -9.478 3.333 -3.443 1.00 94.00 82 HIS A N 1
ATOM 662 C CA . HIS A 1 82 ? -9.707 2.928 -4.832 1.00 94.00 82 HIS A CA 1
ATOM 663 C C . HIS A 1 82 ? -10.438 1.583 -4.907 1.00 94.00 82 HIS A C 1
ATOM 665 O O . HIS A 1 82 ? -10.232 0.709 -4.055 1.00 94.00 82 HIS A O 1
ATOM 671 N N . SER A 1 83 ? -11.238 1.386 -5.958 1.00 95.56 83 SER A N 1
ATOM 672 C CA . SER A 1 83 ? -11.773 0.060 -6.300 1.00 95.56 83 SER A CA 1
ATOM 673 C C . SER A 1 83 ? -10.637 -0.930 -6.551 1.00 95.56 83 SER A C 1
ATOM 675 O O . SER A 1 83 ? -9.512 -0.543 -6.875 1.00 95.56 83 SER A O 1
ATOM 677 N N . TYR A 1 84 ? -10.896 -2.226 -6.389 1.00 95.69 84 TYR A N 1
ATOM 678 C CA . TYR A 1 84 ? -9.832 -3.217 -6.521 1.00 95.69 84 TYR A CA 1
ATOM 679 C C . TYR A 1 84 ? -9.234 -3.236 -7.937 1.00 95.69 84 TYR A C 1
ATOM 681 O O . TYR A 1 84 ? -8.020 -3.346 -8.103 1.00 95.69 84 TYR A O 1
ATOM 689 N N . GLU A 1 85 ? -10.067 -3.029 -8.952 1.00 96.00 85 GLU A N 1
ATOM 690 C CA . GLU A 1 85 ? -9.682 -2.910 -10.355 1.00 96.00 85 GLU A CA 1
ATOM 691 C C . GLU A 1 85 ? -8.770 -1.696 -10.587 1.00 96.00 85 GLU A C 1
ATOM 693 O O . GLU A 1 85 ? -7.731 -1.814 -11.240 1.00 96.00 85 GLU A O 1
ATOM 698 N N . GLU A 1 86 ? -9.098 -0.543 -9.996 1.00 96.75 86 GLU A N 1
ATOM 699 C CA . GLU A 1 86 ? -8.237 0.644 -10.037 1.00 96.75 86 GLU A CA 1
ATOM 700 C C . GLU A 1 86 ? -6.908 0.399 -9.322 1.00 96.75 86 GLU A C 1
ATOM 702 O O . GLU A 1 86 ? -5.862 0.795 -9.829 1.00 96.75 86 GLU A O 1
ATOM 707 N N . GLN A 1 87 ? -6.910 -0.299 -8.182 1.00 96.81 87 GLN A N 1
ATOM 708 C CA . GLN A 1 87 ? -5.672 -0.650 -7.479 1.00 96.81 87 GLN A CA 1
ATOM 709 C C . GLN A 1 87 ? -4.753 -1.519 -8.343 1.00 96.81 87 GLN A C 1
ATOM 711 O O . GLN A 1 87 ? -3.537 -1.320 -8.336 1.00 96.81 87 GLN A O 1
ATOM 716 N N . LEU A 1 88 ? -5.312 -2.497 -9.062 1.00 96.88 88 LEU A N 1
ATOM 717 C CA . LEU A 1 88 ? -4.556 -3.344 -9.985 1.00 96.88 88 LEU A CA 1
ATOM 718 C C . LEU A 1 88 ? -3.981 -2.522 -11.138 1.00 96.88 88 LEU A C 1
ATOM 720 O O . LEU A 1 88 ? -2.799 -2.663 -11.445 1.00 96.88 88 LEU A O 1
ATOM 724 N N . LYS A 1 89 ? -4.777 -1.616 -11.714 1.00 96.94 89 LYS A N 1
ATOM 725 C CA . LYS A 1 89 ? -4.317 -0.714 -12.771 1.00 96.94 89 LYS A CA 1
ATOM 726 C C . LYS A 1 89 ? -3.182 0.194 -12.295 1.00 96.94 89 LYS A C 1
ATOM 728 O O . LYS A 1 89 ? -2.132 0.213 -12.919 1.00 96.94 89 LYS A O 1
ATOM 733 N N . ILE A 1 90 ? -3.344 0.860 -11.149 1.00 96.81 90 ILE A N 1
ATOM 734 C CA . ILE A 1 90 ? -2.309 1.726 -10.558 1.00 96.81 90 ILE A CA 1
ATOM 735 C C . ILE A 1 90 ? -0.997 0.954 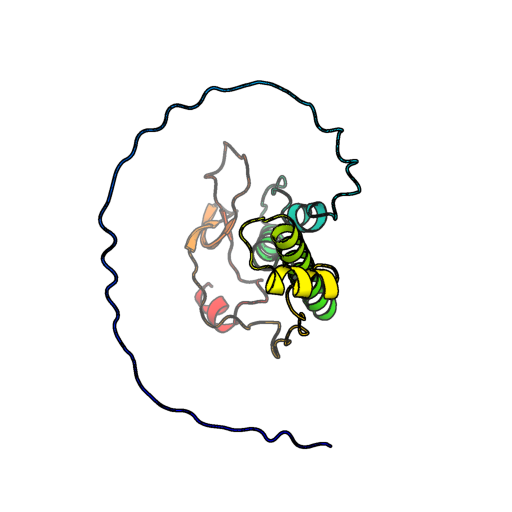-10.387 1.00 96.81 90 ILE A C 1
ATOM 737 O O . ILE A 1 90 ? 0.071 1.445 -10.743 1.00 96.81 90 ILE A O 1
ATOM 741 N N . LYS A 1 91 ? -1.062 -0.272 -9.857 1.00 96.62 91 LYS A N 1
ATOM 742 C CA . LYS A 1 91 ? 0.131 -1.105 -9.669 1.00 96.62 91 LYS A CA 1
ATOM 743 C C . LYS A 1 91 ? 0.770 -1.505 -11.002 1.00 96.62 91 LYS A C 1
ATOM 745 O O . LYS A 1 91 ? 1.995 -1.524 -11.076 1.00 96.62 91 LYS A O 1
ATOM 750 N N . TYR A 1 92 ? -0.027 -1.819 -12.024 1.00 96.38 92 TYR A N 1
ATOM 751 C CA . TYR A 1 92 ? 0.479 -2.165 -13.354 1.00 96.38 92 TYR A CA 1
ATOM 752 C C . TYR A 1 92 ? 1.180 -0.960 -13.990 1.00 96.38 92 TYR A C 1
ATOM 754 O O . TYR A 1 92 ? 2.342 -1.068 -14.377 1.00 96.38 92 TYR A O 1
ATOM 762 N N . ASP A 1 93 ? 0.524 0.203 -13.983 1.00 95.12 93 ASP A N 1
ATOM 763 C CA . ASP A 1 93 ? 1.046 1.444 -14.559 1.00 95.12 93 ASP A CA 1
ATOM 764 C C . ASP A 1 93 ? 2.382 1.844 -13.899 1.00 95.12 93 ASP A C 1
ATOM 766 O O . ASP A 1 93 ? 3.317 2.258 -14.583 1.00 95.12 93 ASP A O 1
ATOM 770 N N . ILE A 1 94 ? 2.517 1.669 -12.575 1.00 94.69 94 ILE A N 1
ATOM 771 C CA . ILE A 1 94 ? 3.774 1.924 -11.847 1.00 94.69 94 ILE A CA 1
ATOM 772 C C . ILE A 1 94 ? 4.900 0.997 -12.323 1.00 94.69 94 ILE A C 1
ATOM 774 O O . ILE A 1 94 ? 6.035 1.448 -12.504 1.00 94.69 94 ILE A O 1
ATOM 778 N N . VAL A 1 95 ? 4.616 -0.295 -12.510 1.00 93.56 95 VAL A N 1
ATOM 779 C CA . VAL A 1 95 ? 5.612 -1.268 -12.986 1.00 93.56 95 VAL A CA 1
ATOM 780 C C . VAL A 1 95 ? 6.022 -0.947 -14.420 1.00 93.56 95 VAL A C 1
ATOM 782 O O . VAL A 1 95 ? 7.216 -0.862 -14.700 1.00 93.56 95 VAL A O 1
ATOM 785 N N . GLU A 1 96 ? 5.060 -0.700 -15.306 1.00 92.00 96 GLU A N 1
ATOM 786 C CA . GLU A 1 96 ? 5.312 -0.371 -16.710 1.00 92.00 96 GLU A CA 1
ATOM 787 C C . GLU A 1 96 ? 6.154 0.903 -16.855 1.00 92.00 96 GLU A C 1
ATOM 789 O O . GLU A 1 96 ? 7.190 0.890 -17.522 1.00 92.00 96 GLU A O 1
ATOM 794 N N . GLN A 1 97 ? 5.798 1.971 -16.135 1.00 91.88 97 GLN A N 1
ATOM 795 C CA . GLN A 1 97 ? 6.575 3.214 -16.114 1.00 91.88 97 GLN A CA 1
ATOM 796 C C . GLN A 1 97 ? 7.986 3.013 -15.555 1.00 91.88 97 GLN A C 1
ATOM 798 O O . GLN A 1 97 ? 8.940 3.610 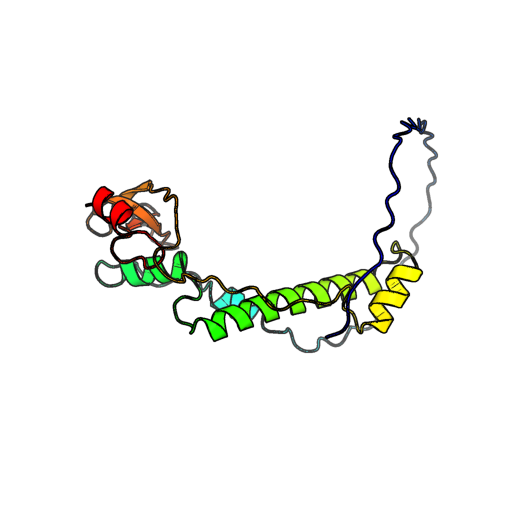-16.054 1.00 91.88 97 GLN A O 1
ATOM 803 N N . SER A 1 98 ? 8.146 2.178 -14.525 1.00 91.88 98 SER A N 1
ATOM 804 C CA . SER A 1 98 ? 9.469 1.875 -13.967 1.00 91.88 98 SER A CA 1
ATOM 805 C C . SER A 1 98 ? 10.341 1.133 -14.985 1.00 91.88 98 SER A C 1
ATOM 807 O O . SER A 1 98 ? 11.535 1.408 -15.098 1.00 91.88 98 SER A O 1
ATOM 809 N N . PHE A 1 99 ? 9.751 0.220 -15.758 1.00 90.69 99 PHE A N 1
ATOM 810 C CA . PHE A 1 99 ? 10.460 -0.560 -16.774 1.00 90.69 99 PHE A CA 1
ATOM 811 C C . PHE A 1 99 ? 10.852 0.304 -17.976 1.00 90.69 99 PHE A C 1
ATOM 813 O O . PHE A 1 99 ? 11.979 0.176 -18.455 1.00 90.69 99 PHE A O 1
ATOM 820 N N . ASP A 1 100 ? 9.984 1.222 -18.407 1.00 88.00 100 ASP A N 1
ATOM 821 C CA . ASP A 1 100 ? 10.303 2.236 -19.421 1.00 88.00 100 ASP A CA 1
ATOM 822 C C . ASP A 1 100 ? 11.442 3.159 -18.953 1.00 88.00 100 ASP A C 1
ATOM 824 O O . ASP A 1 100 ? 12.404 3.387 -19.685 1.00 88.00 100 ASP A O 1
ATOM 828 N N . GLN A 1 101 ? 11.413 3.632 -17.701 1.00 90.12 101 GLN A N 1
ATOM 829 C CA . GLN A 1 101 ? 12.498 4.455 -17.148 1.00 90.12 101 GLN A CA 1
ATOM 830 C C . GLN A 1 101 ? 13.838 3.713 -17.125 1.00 90.12 101 GLN A C 1
ATOM 832 O O . GLN A 1 101 ? 14.867 4.282 -17.504 1.00 90.12 101 GLN A O 1
ATOM 837 N N . ILE A 1 102 ? 13.833 2.443 -16.711 1.00 89.81 102 ILE A N 1
ATOM 838 C CA . ILE A 1 102 ? 15.032 1.598 -16.697 1.00 89.81 102 ILE A CA 1
ATOM 839 C C . ILE A 1 102 ? 15.539 1.363 -18.119 1.00 89.81 102 ILE A C 1
ATOM 841 O O . ILE A 1 102 ? 16.729 1.539 -18.375 1.00 89.81 102 ILE A O 1
ATOM 845 N N . GLY A 1 103 ? 14.667 0.992 -19.058 1.00 88.00 103 GLY A N 1
ATOM 846 C CA . GLY A 1 103 ? 15.095 0.724 -20.426 1.00 88.00 103 GLY A CA 1
ATOM 847 C C . GLY A 1 103 ? 15.599 1.982 -21.133 1.00 88.00 103 GLY A C 1
ATOM 848 O O . GLY A 1 103 ? 16.633 1.935 -21.796 1.00 88.00 103 GLY A O 1
ATOM 849 N N . ARG A 1 104 ? 15.004 3.152 -20.878 1.00 86.81 104 ARG A N 1
ATOM 850 C CA . ARG A 1 104 ? 15.586 4.429 -21.318 1.00 86.81 104 ARG A CA 1
ATOM 851 C C . ARG A 1 104 ? 16.962 4.660 -20.715 1.00 86.81 104 ARG A C 1
ATOM 853 O O . ARG A 1 104 ? 17.871 5.015 -21.453 1.00 86.81 104 ARG A O 1
ATOM 860 N N . ALA A 1 105 ? 17.147 4.449 -19.412 1.00 87.94 105 ALA A N 1
ATOM 861 C CA . ALA A 1 105 ? 18.458 4.604 -18.779 1.00 87.94 105 ALA A CA 1
ATOM 862 C C . ALA A 1 105 ? 19.517 3.674 -19.399 1.00 87.94 105 ALA A C 1
ATOM 864 O O . ALA A 1 105 ? 20.655 4.099 -19.597 1.00 87.94 105 ALA A O 1
ATOM 865 N N . ILE A 1 106 ? 19.127 2.451 -19.772 1.00 87.56 106 ILE A N 1
ATOM 866 C CA . ILE A 1 106 ? 19.979 1.493 -20.488 1.00 87.56 106 ILE A CA 1
ATOM 867 C C . ILE A 1 106 ? 20.426 2.044 -21.847 1.00 87.56 106 ILE A C 1
ATOM 869 O O . ILE A 1 106 ? 21.607 1.941 -22.168 1.00 87.56 106 ILE A O 1
ATOM 873 N N . LEU A 1 107 ? 19.532 2.678 -22.617 1.00 84.69 107 LEU A N 1
ATOM 874 C CA . LEU A 1 107 ? 19.877 3.261 -23.924 1.00 84.69 107 LEU A CA 1
ATOM 875 C C . LEU A 1 107 ? 20.971 4.340 -23.840 1.00 84.69 107 LEU A C 1
ATOM 877 O O . LEU A 1 107 ? 21.702 4.554 -24.806 1.00 84.69 107 LEU A O 1
ATOM 881 N N . TRP A 1 108 ? 21.110 5.006 -22.691 1.00 85.44 108 TRP A N 1
ATOM 882 C CA . TRP A 1 108 ? 22.143 6.022 -22.461 1.00 85.44 108 TRP A CA 1
ATOM 883 C C . TRP A 1 108 ? 23.438 5.460 -21.851 1.00 85.44 108 TRP A C 1
ATOM 885 O O . TRP A 1 108 ? 24.424 6.196 -21.734 1.00 85.44 108 TRP A O 1
ATOM 895 N N . ASP A 1 109 ? 23.474 4.179 -21.468 1.00 86.56 109 ASP A N 1
ATOM 896 C CA . ASP A 1 109 ? 24.644 3.563 -20.845 1.00 86.56 109 ASP A CA 1
ATOM 897 C C . ASP A 1 109 ? 25.576 2.930 -21.887 1.00 86.56 109 ASP A C 1
ATOM 899 O O . ASP A 1 109 ? 25.348 1.842 -22.412 1.00 86.56 109 ASP A O 1
ATOM 903 N N . LYS A 1 110 ? 26.709 3.598 -22.125 1.00 80.94 110 LYS A N 1
ATOM 904 C CA . LYS A 1 110 ? 27.752 3.173 -23.076 1.00 80.94 110 LYS A CA 1
ATOM 905 C C . LYS A 1 110 ? 28.457 1.862 -22.701 1.00 80.94 110 LYS A C 1
ATOM 907 O O . LYS A 1 110 ? 29.288 1.391 -23.472 1.00 80.94 110 LYS A O 1
ATOM 912 N N . ARG A 1 111 ? 28.204 1.316 -21.508 1.00 90.06 111 ARG A N 1
ATOM 913 C CA . ARG A 1 111 ? 28.781 0.047 -21.034 1.00 90.06 111 ARG A CA 1
ATOM 914 C C . ARG A 1 111 ? 27.904 -1.158 -21.370 1.00 90.06 111 ARG A C 1
ATOM 916 O O . ARG A 1 111 ? 28.347 -2.285 -21.169 1.00 90.06 111 ARG A O 1
ATOM 923 N N . VAL A 1 112 ? 26.669 -0.935 -21.820 1.00 86.75 112 VAL A N 1
ATOM 924 C CA . VAL A 1 112 ? 25.720 -2.005 -22.133 1.00 86.75 112 VAL A CA 1
ATOM 925 C C . VAL A 1 112 ? 26.042 -2.617 -23.495 1.00 86.75 112 VAL A C 1
ATOM 927 O O . VAL A 1 112 ? 26.423 -1.920 -24.433 1.00 86.75 112 VAL A O 1
ATOM 930 N N . ASP A 1 113 ? 25.890 -3.938 -23.595 1.00 88.88 113 ASP A N 1
ATOM 931 C CA . ASP A 1 113 ? 26.107 -4.682 -24.832 1.00 88.88 113 ASP A CA 1
ATOM 932 C C . ASP A 1 113 ? 25.191 -4.197 -25.973 1.00 88.88 113 ASP A C 1
ATOM 934 O O . ASP A 1 113 ? 23.998 -3.939 -25.791 1.00 88.88 113 ASP A O 1
ATOM 938 N N . ASN A 1 114 ? 25.744 -4.125 -27.185 1.00 86.62 114 ASN A N 1
ATOM 939 C CA . ASN A 1 114 ? 25.041 -3.614 -28.361 1.00 86.62 114 ASN A CA 1
ATOM 940 C C . ASN A 1 114 ? 23.788 -4.424 -28.736 1.00 86.62 114 ASN A C 1
ATOM 942 O O . ASN A 1 114 ? 22.873 -3.868 -29.345 1.00 86.62 114 ASN A O 1
ATOM 946 N N . GLN A 1 115 ? 23.719 -5.721 -28.417 1.00 85.56 115 GLN A N 1
ATOM 947 C CA . GLN A 1 115 ? 22.512 -6.518 -28.660 1.00 85.56 115 GLN A CA 1
ATOM 948 C C . GLN A 1 115 ? 21.381 -6.121 -27.714 1.00 85.56 115 GLN A C 1
ATOM 950 O O . GLN A 1 115 ? 20.229 -6.038 -28.138 1.00 85.56 115 GLN A O 1
ATOM 955 N N . VAL A 1 116 ? 21.712 -5.817 -26.457 1.00 82.00 116 VAL A N 1
ATOM 956 C CA . VAL A 1 116 ? 20.745 -5.336 -25.463 1.00 82.00 116 VAL A CA 1
ATOM 957 C C . VAL A 1 116 ? 20.217 -3.962 -25.868 1.00 82.00 116 VAL A C 1
ATOM 959 O O . VAL A 1 116 ? 19.007 -3.757 -25.857 1.00 82.00 116 VAL A O 1
ATOM 962 N N . LEU A 1 117 ? 21.093 -3.054 -26.310 1.00 84.25 117 LEU A N 1
ATOM 963 C CA . LEU A 1 117 ? 20.689 -1.732 -26.806 1.00 84.25 117 LEU A CA 1
ATOM 964 C C . LEU A 1 117 ? 19.704 -1.839 -27.978 1.00 84.25 117 LEU A C 1
ATOM 966 O O . LEU A 1 117 ? 18.635 -1.234 -27.933 1.00 84.25 117 LEU A O 1
ATOM 970 N N . LYS A 1 118 ? 20.010 -2.676 -28.980 1.00 84.62 118 LYS A N 1
ATOM 971 C CA . LYS A 1 118 ? 19.118 -2.914 -30.129 1.00 84.62 118 LYS A CA 1
ATOM 972 C C . LYS A 1 118 ? 17.773 -3.506 -29.722 1.00 84.62 118 LYS A C 1
ATOM 974 O O . LYS A 1 118 ? 16.750 -3.144 -30.294 1.00 84.62 118 LYS A O 1
ATOM 979 N N . TYR A 1 119 ? 17.769 -4.426 -28.760 1.00 84.31 119 TYR A N 1
ATOM 980 C CA . TYR A 1 119 ? 16.533 -5.026 -28.269 1.00 84.31 119 TYR A CA 1
ATOM 981 C C . TYR A 1 119 ? 15.644 -3.988 -27.573 1.00 84.31 119 TYR A C 1
ATOM 983 O O . TYR A 1 119 ? 14.453 -3.910 -27.859 1.00 84.31 119 TYR A O 1
ATOM 991 N N . VAL A 1 120 ? 16.224 -3.168 -26.694 1.00 82.12 120 VAL A N 1
ATOM 992 C CA . VAL A 1 120 ? 15.493 -2.116 -25.975 1.00 82.12 120 VAL A CA 1
ATOM 993 C C . VAL A 1 120 ? 14.982 -1.042 -26.940 1.00 82.12 120 VAL A C 1
ATOM 995 O O . VAL A 1 120 ? 13.840 -0.610 -26.811 1.00 82.12 120 VAL A O 1
ATOM 998 N N . GLU A 1 121 ? 15.778 -0.650 -27.937 1.00 81.19 121 GLU A N 1
ATOM 999 C CA . GLU A 1 121 ? 15.374 0.307 -28.976 1.00 81.19 121 GLU A CA 1
ATOM 1000 C C . GLU A 1 121 ? 14.216 -0.232 -29.831 1.00 81.19 121 GLU A C 1
ATOM 1002 O O . GLU A 1 121 ? 13.221 0.460 -30.029 1.00 81.19 121 GLU A O 1
ATOM 1007 N N . PHE A 1 122 ? 14.286 -1.500 -30.257 1.00 82.38 122 PHE A N 1
ATOM 1008 C CA . PHE A 1 122 ? 13.201 -2.171 -30.985 1.00 82.38 122 PHE A CA 1
ATOM 1009 C C . PHE A 1 122 ? 11.894 -2.243 -30.182 1.00 82.38 122 PHE A C 1
ATOM 1011 O O . PHE A 1 122 ? 10.806 -2.276 -30.751 1.00 82.38 122 PHE A O 1
ATOM 1018 N N . ARG A 1 123 ? 11.995 -2.278 -28.853 1.00 80.12 123 ARG A N 1
ATOM 1019 C CA . ARG A 1 123 ? 10.863 -2.355 -27.923 1.00 80.12 123 ARG A CA 1
ATOM 1020 C C . ARG A 1 123 ? 10.474 -0.988 -27.355 1.00 80.12 123 ARG A C 1
ATOM 1022 O O . ARG A 1 123 ? 9.863 -0.935 -26.293 1.00 80.12 123 ARG A O 1
ATOM 1029 N N . GLU A 1 124 ? 10.845 0.096 -28.037 1.00 79.31 124 GLU A N 1
ATOM 1030 C CA . GLU A 1 124 ? 10.490 1.478 -27.680 1.00 79.31 124 GLU A CA 1
ATOM 1031 C C . GLU A 1 124 ? 10.905 1.886 -26.254 1.00 79.31 124 GLU A C 1
ATOM 1033 O O . GLU A 1 124 ? 10.265 2.715 -25.614 1.00 79.31 124 GLU A O 1
ATOM 1038 N N . GLY A 1 125 ? 11.997 1.317 -25.739 1.00 72.06 125 GLY A N 1
ATOM 1039 C CA . GLY A 1 125 ? 12.486 1.604 -24.391 1.00 72.06 125 GLY A CA 1
ATOM 1040 C C . GLY A 1 125 ? 12.020 0.619 -23.320 1.00 72.06 125 GLY A C 1
ATOM 1041 O O . GLY A 1 125 ? 12.455 0.749 -22.181 1.00 72.06 125 GLY A O 1
ATOM 1042 N N . LEU A 1 126 ? 11.218 -0.401 -23.646 1.00 75.75 126 LEU A N 1
ATOM 1043 C CA . LEU A 1 126 ? 10.873 -1.478 -22.711 1.00 75.75 126 LEU A CA 1
ATOM 1044 C C . LEU A 1 126 ? 11.856 -2.647 -22.824 1.00 75.75 126 LEU A C 1
ATOM 1046 O O . LEU A 1 126 ? 11.944 -3.323 -23.848 1.00 75.75 126 LEU A O 1
ATOM 1050 N N . PHE A 1 127 ? 12.565 -2.956 -21.737 1.00 76.81 127 PHE A N 1
ATOM 1051 C CA . PHE A 1 127 ? 13.521 -4.070 -21.730 1.00 76.81 127 PHE A CA 1
ATOM 1052 C C . PHE A 1 127 ? 12.856 -5.458 -21.683 1.00 76.81 127 PHE A C 1
ATOM 1054 O O . PHE A 1 127 ? 13.504 -6.457 -21.989 1.00 76.81 127 PHE A O 1
ATOM 1061 N N . CYS A 1 128 ? 11.577 -5.552 -21.315 1.00 83.12 128 CYS A N 1
ATOM 1062 C CA . CYS A 1 128 ? 10.773 -6.767 -21.436 1.00 83.12 128 CYS A CA 1
ATOM 1063 C C . CYS A 1 128 ? 9.272 -6.438 -21.460 1.00 83.12 128 CYS A C 1
ATOM 1065 O O . CYS A 1 128 ? 8.871 -5.298 -21.238 1.00 83.12 128 CYS A O 1
ATOM 1067 N N . HIS A 1 129 ? 8.439 -7.436 -21.765 1.00 84.75 129 HIS A N 1
ATOM 1068 C CA . HIS A 1 129 ? 6.985 -7.302 -21.656 1.00 84.75 129 HIS A CA 1
ATOM 1069 C C . HIS A 1 129 ? 6.557 -7.317 -20.183 1.00 84.75 129 HIS A C 1
ATOM 1071 O O . HIS A 1 129 ? 7.100 -8.101 -19.402 1.00 84.75 129 HIS A O 1
ATOM 1077 N N . VAL A 1 130 ? 5.605 -6.457 -19.818 1.00 89.50 130 VAL A N 1
ATOM 1078 C CA . VAL A 1 130 ? 4.987 -6.448 -18.490 1.00 89.50 130 VAL A CA 1
ATOM 1079 C C . VAL A 1 130 ? 3.691 -7.242 -18.574 1.00 89.50 130 VAL A C 1
ATOM 1081 O O . VAL A 1 130 ? 2.776 -6.877 -19.304 1.00 89.50 130 VAL A O 1
ATOM 1084 N N . GLU A 1 131 ? 3.635 -8.352 -17.846 1.00 92.75 131 GLU A N 1
ATOM 1085 C CA . GLU A 1 131 ? 2.429 -9.173 -17.755 1.00 92.75 131 GLU A CA 1
ATOM 1086 C C . GLU A 1 131 ? 1.388 -8.519 -16.827 1.00 92.75 131 GLU A C 1
ATOM 1088 O O . GLU A 1 131 ? 1.757 -7.801 -15.888 1.00 92.75 131 GLU A O 1
ATOM 1093 N N . PRO A 1 132 ? 0.085 -8.788 -17.029 1.00 93.12 132 PRO A N 1
ATOM 1094 C CA . PRO A 1 132 ? -0.960 -8.326 -16.125 1.00 93.12 132 PRO A CA 1
ATOM 1095 C C . PRO A 1 132 ? -0.742 -8.796 -14.682 1.00 93.12 132 PRO A C 1
ATOM 1097 O O . PRO A 1 132 ? -0.281 -9.910 -14.420 1.00 93.12 132 PRO A O 1
ATOM 1100 N N . ILE A 1 133 ? -1.139 -7.962 -13.720 1.00 96.00 133 ILE A N 1
ATOM 1101 C CA . ILE A 1 133 ? -1.041 -8.309 -12.300 1.00 96.00 133 ILE A CA 1
ATOM 1102 C C . ILE A 1 133 ? -2.038 -9.413 -11.961 1.00 96.00 133 ILE A C 1
ATOM 1104 O O . ILE A 1 133 ? -3.235 -9.287 -12.210 1.00 96.00 133 ILE A O 1
ATOM 1108 N N . ILE A 1 134 ? -1.541 -10.470 -11.318 1.00 96.38 134 ILE A N 1
ATOM 1109 C CA . ILE A 1 134 ? -2.373 -11.561 -10.812 1.00 96.38 134 ILE A CA 1
ATOM 1110 C C . ILE A 1 134 ? -3.183 -11.051 -9.607 1.00 96.38 134 ILE A C 1
ATOM 1112 O O . ILE A 1 134 ? -2.584 -10.645 -8.603 1.00 96.38 134 ILE A O 1
ATOM 1116 N N . PRO A 1 135 ? -4.527 -11.068 -9.666 1.00 96.62 135 PRO A N 1
ATOM 1117 C CA . PRO A 1 135 ? -5.357 -10.614 -8.562 1.00 96.62 135 PRO A CA 1
ATOM 1118 C C . PRO A 1 135 ? -5.331 -11.602 -7.388 1.00 96.62 135 PRO A C 1
ATOM 1120 O O . PRO A 1 135 ? -5.222 -12.816 -7.552 1.00 96.62 135 PRO A O 1
ATOM 1123 N N . SER A 1 136 ? -5.485 -11.065 -6.182 1.00 95.06 136 SER A N 1
ATOM 1124 C CA . SER A 1 136 ? -5.764 -11.831 -4.972 1.00 95.06 136 SER A CA 1
ATOM 1125 C C . SER A 1 136 ? -7.235 -12.230 -4.941 1.00 95.06 136 SER A C 1
ATOM 1127 O O . SER A 1 136 ? -8.110 -11.418 -5.234 1.00 95.06 136 SER A O 1
ATOM 1129 N N . VAL A 1 137 ? -7.510 -13.459 -4.503 1.00 93.12 137 VAL A N 1
ATOM 1130 C CA . VAL A 1 137 ? -8.878 -13.955 -4.278 1.00 93.12 137 VAL A CA 1
ATOM 1131 C C . VAL A 1 137 ? -9.532 -13.258 -3.078 1.00 93.12 137 VAL A C 1
ATOM 1133 O O . VAL A 1 137 ? -10.738 -13.036 -3.059 1.00 93.12 137 VAL A O 1
ATOM 1136 N N . ASN A 1 138 ? -8.731 -12.878 -2.077 1.00 93.81 138 ASN A N 1
ATOM 1137 C CA . ASN A 1 138 ? -9.189 -12.205 -0.865 1.00 93.81 138 ASN A CA 1
ATOM 1138 C C . ASN A 1 138 ? -8.558 -10.814 -0.774 1.00 93.81 138 ASN A C 1
ATOM 1140 O O . ASN A 1 138 ? -7.333 -10.683 -0.724 1.00 93.81 138 ASN A O 1
ATOM 1144 N N . ILE A 1 139 ? -9.403 -9.785 -0.725 1.00 93.88 139 ILE A N 1
ATOM 1145 C CA . ILE A 1 139 ? -8.985 -8.375 -0.635 1.00 93.88 139 ILE A CA 1
ATOM 1146 C C . ILE A 1 139 ? -9.137 -7.794 0.778 1.00 93.88 139 ILE A C 1
ATOM 1148 O O . ILE A 1 139 ? -8.541 -6.770 1.099 1.00 93.88 139 ILE A O 1
ATOM 1152 N N . GLU A 1 140 ? -9.855 -8.496 1.655 1.00 94.50 140 GLU A N 1
ATOM 1153 C CA . GLU A 1 140 ? -10.000 -8.186 3.077 1.00 94.50 140 GLU A CA 1
ATOM 1154 C C . GLU A 1 140 ? -9.502 -9.357 3.929 1.00 94.50 140 GLU A C 1
ATOM 1156 O O . GLU A 1 140 ? -9.491 -10.509 3.488 1.00 94.50 140 GLU A O 1
ATOM 1161 N N . GLN A 1 141 ? -9.069 -9.056 5.155 1.00 95.38 141 GLN A N 1
ATOM 1162 C CA . GLN A 1 141 ? -8.614 -10.026 6.158 1.00 95.38 141 GLN A CA 1
ATOM 1163 C C .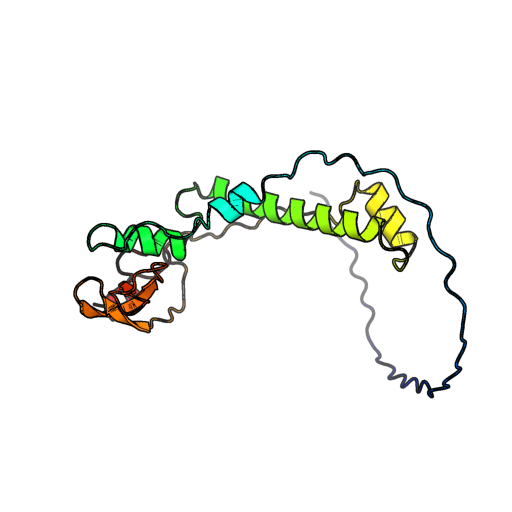 GLN A 1 141 ? -7.532 -11.003 5.657 1.00 95.38 141 GLN A C 1
ATOM 1165 O O . GLN A 1 141 ? -7.404 -12.134 6.137 1.00 95.38 141 GLN A O 1
ATOM 1170 N N . TYR A 1 142 ? -6.732 -10.586 4.677 1.00 95.38 142 TYR A N 1
ATOM 1171 C CA . TYR A 1 142 ? -5.743 -11.446 4.029 1.00 95.38 142 TYR A CA 1
ATOM 1172 C C . TYR A 1 142 ? -4.474 -11.635 4.873 1.00 95.38 142 TYR A C 1
ATOM 1174 O O . TYR A 1 142 ? -3.722 -12.588 4.658 1.00 95.38 142 TYR A O 1
ATOM 1182 N N . ARG A 1 143 ? -4.219 -10.771 5.864 1.00 94.12 143 ARG A N 1
ATOM 1183 C CA . ARG A 1 143 ? -2.979 -10.803 6.644 1.00 94.12 143 ARG A CA 1
ATOM 1184 C C . ARG A 1 143 ? -2.934 -12.002 7.595 1.00 94.12 143 ARG A C 1
ATOM 1186 O O . ARG A 1 143 ? -3.815 -12.212 8.427 1.00 94.12 143 ARG A O 1
ATOM 1193 N N . CYS A 1 144 ? -1.907 -12.840 7.456 1.00 94.56 144 CYS A N 1
ATOM 1194 C CA . CYS A 1 144 ? -1.739 -14.053 8.264 1.00 94.56 144 CYS A CA 1
ATOM 1195 C C . CYS A 1 144 ? -0.952 -13.830 9.562 1.00 94.56 144 CYS A C 1
ATOM 1197 O O . CYS A 1 144 ? -1.144 -14.595 10.504 1.00 94.56 144 CYS A O 1
ATOM 1199 N N . LYS A 1 145 ? -0.121 -12.785 9.617 1.00 94.62 145 LYS A N 1
ATOM 1200 C CA . LYS A 1 145 ? 0.692 -12.386 10.769 1.00 94.62 145 LYS A CA 1
ATOM 1201 C C . LYS A 1 145 ? 0.625 -10.871 10.928 1.00 94.62 145 LYS A C 1
ATOM 1203 O O . LYS A 1 145 ? 0.891 -10.145 9.970 1.00 94.62 145 LYS A O 1
ATOM 1208 N N . ASP A 1 146 ? 0.343 -10.409 12.136 1.00 93.56 146 ASP A N 1
ATOM 1209 C CA . ASP A 1 146 ? 0.384 -8.996 12.499 1.00 93.56 146 ASP A CA 1
ATOM 1210 C C . ASP A 1 146 ? 1.456 -8.759 13.557 1.00 93.56 146 ASP A C 1
ATOM 1212 O O . ASP A 1 146 ? 1.627 -9.561 14.473 1.00 93.56 146 ASP A O 1
ATOM 1216 N N . GLU A 1 147 ? 2.205 -7.673 13.391 1.00 93.56 147 GLU A N 1
ATOM 1217 C CA . GLU A 1 147 ? 3.200 -7.211 14.353 1.00 93.56 147 GLU A CA 1
ATOM 1218 C C . GLU A 1 147 ? 2.696 -5.884 14.898 1.00 93.56 147 GLU A C 1
ATOM 1220 O O . GLU A 1 147 ? 2.576 -4.905 14.161 1.00 93.56 147 GLU A O 1
ATOM 1225 N N . LEU A 1 148 ? 2.326 -5.895 16.174 1.00 94.00 148 LEU A N 1
ATOM 1226 C CA . LEU A 1 148 ? 1.723 -4.760 16.854 1.00 94.00 148 LEU A CA 1
ATOM 1227 C C . LEU A 1 148 ? 2.704 -4.225 17.889 1.00 94.00 148 LEU A C 1
ATOM 1229 O O . LEU A 1 148 ? 3.407 -4.984 18.554 1.00 94.00 148 LEU A O 1
ATOM 1233 N N . SER A 1 149 ? 2.742 -2.907 18.020 1.00 92.50 149 SER A N 1
ATOM 1234 C CA . SER A 1 149 ? 3.525 -2.208 19.033 1.00 92.50 149 SER A CA 1
ATOM 1235 C C . SER A 1 149 ? 2.639 -1.818 20.208 1.00 92.50 149 SER A C 1
ATOM 1237 O O . SER A 1 149 ? 1.464 -1.521 20.025 1.00 92.50 149 SER A O 1
ATOM 1239 N N . CYS A 1 150 ? 3.202 -1.782 21.413 1.00 92.06 150 CYS A N 1
ATOM 1240 C CA . CYS A 1 150 ? 2.539 -1.214 22.585 1.00 92.06 150 CYS A CA 1
ATOM 1241 C C . CYS A 1 150 ? 3.057 0.209 22.809 1.00 92.06 150 CYS A C 1
ATOM 1243 O O . CYS A 1 150 ? 4.268 0.404 22.922 1.00 92.06 150 CYS A O 1
ATOM 1245 N N . GLY A 1 151 ? 2.155 1.187 22.863 1.00 89.56 151 GLY A N 1
ATOM 1246 C CA . GLY A 1 151 ? 2.485 2.597 23.057 1.00 89.56 151 GLY A CA 1
ATOM 1247 C C . GLY A 1 151 ? 1.325 3.381 23.661 1.00 89.56 151 GLY A C 1
ATOM 1248 O O . GLY A 1 151 ? 0.363 2.794 24.145 1.00 89.56 151 GLY A O 1
ATOM 1249 N N . TYR A 1 152 ? 1.411 4.710 23.648 1.00 89.06 152 TYR A N 1
ATOM 1250 C CA . TYR A 1 152 ? 0.332 5.574 24.132 1.00 89.06 152 TYR A CA 1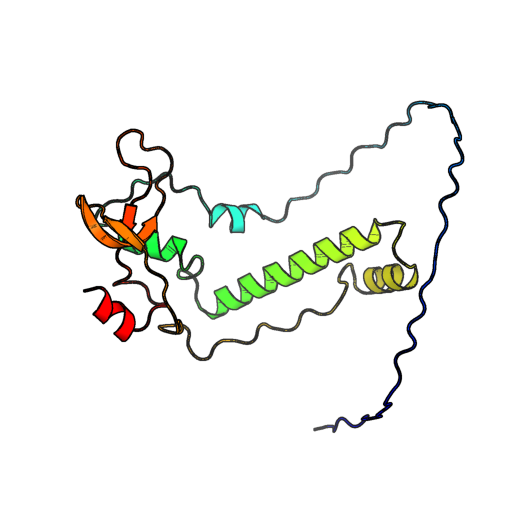
ATOM 1251 C C . TYR A 1 152 ? -0.609 5.964 22.991 1.00 89.06 152 TYR A C 1
ATOM 1253 O O . TYR A 1 152 ? -0.156 6.371 21.918 1.00 89.06 152 TYR A O 1
ATOM 1261 N N . GLY A 1 153 ? -1.909 5.804 23.226 1.00 88.50 153 GLY A N 1
ATOM 1262 C CA . GLY A 1 153 ? -2.977 6.191 22.315 1.00 88.50 153 GLY A CA 1
ATOM 1263 C C . GLY A 1 153 ? -3.234 7.691 22.298 1.00 88.50 153 GLY A C 1
ATOM 1264 O O . GLY A 1 153 ? -2.632 8.461 23.048 1.00 88.50 153 GLY A O 1
ATOM 1265 N N . VAL A 1 154 ? -4.157 8.107 21.430 1.00 86.75 154 VAL A N 1
ATOM 1266 C CA . VAL A 1 154 ? -4.609 9.508 21.330 1.00 86.75 154 VAL A CA 1
ATOM 1267 C C . VAL A 1 154 ? -5.256 9.986 22.638 1.00 86.75 154 VAL A C 1
ATOM 1269 O O . VAL A 1 154 ? -5.193 11.162 22.977 1.00 86.75 154 VAL A O 1
ATOM 1272 N N . ASP A 1 155 ? -5.832 9.059 23.396 1.00 86.62 155 ASP A N 1
ATOM 1273 C CA . ASP A 1 155 ? -6.426 9.253 24.720 1.00 86.62 155 ASP A CA 1
ATOM 1274 C C . ASP A 1 155 ? -5.400 9.249 25.873 1.00 86.62 155 ASP A C 1
ATOM 1276 O O . ASP A 1 155 ? -5.767 9.419 27.036 1.00 86.62 155 ASP A O 1
ATOM 1280 N N . GLY A 1 156 ? -4.114 9.034 25.576 1.00 85.00 156 GLY A N 1
ATOM 1281 C CA . GLY A 1 156 ? -3.055 8.896 26.574 1.00 85.00 156 GLY A CA 1
ATOM 1282 C C . GLY A 1 156 ? -3.057 7.556 27.317 1.00 85.00 156 GLY A C 1
ATOM 1283 O O . GLY A 1 156 ? -2.255 7.380 28.237 1.00 85.00 156 GLY A O 1
ATOM 1284 N N . GLN A 1 157 ? -3.904 6.597 26.934 1.00 89.19 157 GLN A N 1
ATOM 1285 C CA . GLN A 1 157 ? -3.914 5.255 27.517 1.00 89.19 157 GLN A CA 1
ATOM 1286 C C . GLN A 1 157 ? -2.952 4.325 26.780 1.00 89.19 157 GLN A C 1
ATOM 1288 O O . GLN A 1 157 ? -2.623 4.523 25.609 1.00 89.19 157 GLN A O 1
ATOM 1293 N N . LYS A 1 158 ? -2.483 3.277 27.464 1.00 91.81 158 LYS A N 1
ATOM 1294 C CA . LYS A 1 158 ? -1.672 2.241 26.813 1.00 91.81 158 LYS A CA 1
ATOM 1295 C C . LYS A 1 158 ? -2.528 1.501 25.787 1.00 91.81 158 LYS A C 1
ATOM 1297 O O . LYS A 1 158 ? -3.545 0.916 26.136 1.00 91.81 158 LYS A O 1
ATOM 1302 N N . THR A 1 159 ? -2.079 1.511 24.542 1.00 92.19 159 THR A N 1
ATOM 1303 C CA . THR A 1 159 ? -2.748 0.913 23.390 1.00 92.19 159 THR A CA 1
ATOM 1304 C C . THR A 1 159 ? -1.798 -0.060 22.703 1.00 92.19 159 THR A C 1
ATOM 1306 O O . THR A 1 159 ? -0.605 0.215 22.559 1.00 92.19 159 THR A O 1
ATOM 1309 N N . LEU A 1 160 ? -2.331 -1.201 22.267 1.00 94.44 160 LEU A N 1
ATOM 1310 C CA . LEU A 1 160 ? -1.648 -2.124 21.368 1.00 94.44 160 LEU A CA 1
ATOM 1311 C C . LEU A 1 160 ? -2.107 -1.842 19.932 1.00 94.44 160 LEU A C 1
ATOM 1313 O O . LEU A 1 160 ? -3.300 -1.894 19.633 1.00 94.44 160 LEU A O 1
ATOM 1317 N N . GLY A 1 161 ? -1.176 -1.543 19.033 1.00 94.50 161 GLY A N 1
ATOM 1318 C CA . GLY A 1 161 ? -1.519 -1.198 17.662 1.00 94.50 161 GLY A CA 1
ATOM 1319 C C . GLY A 1 161 ? -0.350 -0.730 16.810 1.00 94.50 161 GLY A C 1
ATOM 1320 O O . GLY A 1 161 ? 0.787 -1.169 16.977 1.00 94.50 161 GLY A O 1
ATOM 1321 N N . PHE A 1 162 ? -0.642 0.139 15.850 1.00 93.19 162 PHE A N 1
ATOM 1322 C CA . PHE A 1 162 ? 0.344 0.668 14.914 1.00 93.19 162 PHE A CA 1
ATOM 1323 C C . PHE A 1 162 ? 0.704 2.101 15.261 1.00 93.19 162 PHE A C 1
ATOM 1325 O O . PHE A 1 162 ? -0.140 2.896 15.671 1.00 93.19 162 PHE A O 1
ATOM 1332 N N . TYR A 1 163 ? 1.969 2.438 15.053 1.00 90.88 163 TYR A N 1
ATOM 1333 C CA . TYR A 1 163 ? 2.444 3.788 15.265 1.00 90.88 163 TYR A CA 1
ATOM 1334 C C . TYR A 1 163 ? 2.111 4.698 14.086 1.00 90.88 163 TYR A C 1
ATOM 1336 O O . TYR A 1 163 ? 2.438 4.401 12.938 1.00 90.88 163 TYR A O 1
ATOM 1344 N N . ILE A 1 164 ? 1.506 5.841 14.396 1.00 88.12 164 ILE A N 1
ATOM 1345 C CA . ILE A 1 164 ? 1.312 6.962 13.486 1.00 88.12 164 ILE A CA 1
ATOM 1346 C C . ILE A 1 164 ? 2.223 8.091 13.964 1.00 88.12 164 ILE A C 1
ATOM 1348 O O . ILE A 1 164 ? 2.188 8.472 15.134 1.00 88.12 164 ILE A O 1
ATOM 1352 N N . ASN A 1 165 ? 3.041 8.626 13.058 1.00 76.81 165 ASN A N 1
ATOM 1353 C CA . ASN A 1 165 ? 3.881 9.793 13.322 1.00 76.81 165 ASN A CA 1
ATOM 1354 C C . ASN A 1 165 ? 3.163 11.059 12.838 1.00 76.81 165 ASN A C 1
ATOM 1356 O O . ASN A 1 165 ? 3.243 11.372 11.645 1.00 76.81 165 ASN A O 1
ATOM 1360 N N . PRO A 1 166 ? 2.481 11.815 13.715 1.00 63.47 166 PRO A N 1
ATOM 1361 C CA . PRO A 1 166 ? 2.106 13.179 13.379 1.00 63.47 166 PRO A CA 1
ATOM 1362 C C . PRO A 1 166 ? 3.398 13.995 13.246 1.00 63.47 166 PRO A C 1
ATOM 1364 O O . PRO A 1 166 ? 4.153 14.144 14.207 1.00 63.47 166 PRO A O 1
ATOM 1367 N N . LYS A 1 167 ? 3.715 14.508 12.053 1.00 57.72 167 LYS A N 1
ATOM 1368 C CA . LYS A 1 167 ? 4.868 15.409 11.917 1.00 57.72 167 LYS A CA 1
ATOM 1369 C C . LYS A 1 167 ? 4.632 16.660 12.781 1.00 57.72 167 LYS A C 1
ATOM 1371 O O . LYS A 1 167 ? 3.560 17.250 12.740 1.00 57.72 167 LYS A O 1
ATOM 1376 N N . ASN A 1 168 ? 5.677 17.099 13.488 1.00 48.84 168 ASN A N 1
ATOM 1377 C CA . ASN A 1 168 ? 5.819 18.433 14.089 1.00 48.84 168 ASN A CA 1
ATOM 1378 C C . ASN A 1 168 ? 4.826 18.841 15.193 1.00 48.84 168 ASN A C 1
ATOM 1380 O O . ASN A 1 168 ? 4.350 19.977 15.175 1.00 48.84 168 ASN A O 1
ATOM 1384 N N . ASN A 1 169 ? 4.584 18.016 16.215 1.00 46.12 169 ASN A N 1
ATOM 1385 C CA . ASN A 1 169 ? 3.985 18.542 17.446 1.00 46.12 169 ASN A CA 1
ATOM 1386 C C . ASN A 1 169 ? 4.989 18.502 18.602 1.00 46.12 169 ASN A C 1
ATOM 1388 O O . ASN A 1 169 ? 5.230 17.458 19.189 1.00 46.12 169 ASN A O 1
ATOM 1392 N N . LYS A 1 170 ? 5.569 19.663 18.942 1.00 50.88 170 LYS A N 1
ATOM 1393 C CA . LYS A 1 170 ? 6.520 19.820 20.063 1.00 50.88 170 LYS A CA 1
ATOM 1394 C C . LYS A 1 170 ? 5.914 19.453 21.431 1.00 50.88 170 LYS A C 1
ATOM 1396 O O . LYS A 1 170 ? 6.660 19.334 22.396 1.00 50.88 170 LYS A O 1
ATOM 1401 N N . ASN A 1 171 ? 4.592 19.277 21.501 1.00 51.16 171 ASN A N 1
ATOM 1402 C CA . ASN A 1 171 ? 3.832 19.093 22.737 1.00 51.16 171 ASN A CA 1
ATOM 1403 C C . ASN A 1 171 ? 3.341 17.651 22.971 1.00 51.16 171 ASN A C 1
ATOM 1405 O O . ASN A 1 171 ? 2.765 17.389 24.022 1.00 51.16 171 ASN A O 1
ATOM 1409 N N . PHE A 1 172 ? 3.564 16.718 22.037 1.00 52.47 172 PHE A N 1
ATOM 1410 C CA . PHE A 1 172 ? 3.248 15.295 22.220 1.00 52.47 172 PHE A CA 1
ATOM 1411 C C . PHE A 1 172 ? 4.500 14.451 21.957 1.00 52.47 172 PHE A C 1
ATOM 1413 O O . PHE A 1 172 ? 5.281 14.805 21.072 1.00 52.47 172 PHE A O 1
ATOM 1420 N N . PRO A 1 173 ? 4.724 13.335 22.681 1.00 53.03 173 PRO A N 1
ATOM 1421 C CA . PRO A 1 173 ? 5.726 12.366 22.255 1.00 53.03 173 PRO A CA 1
ATOM 1422 C C . PRO A 1 173 ? 5.391 11.975 20.810 1.00 53.03 173 PRO A C 1
ATOM 1424 O O . PRO A 1 173 ? 4.260 11.595 20.524 1.00 53.03 173 PRO A O 1
ATOM 1427 N N . ASN A 1 174 ? 6.356 12.165 19.909 1.00 65.81 174 ASN A N 1
ATOM 1428 C CA . ASN A 1 174 ? 6.242 12.249 18.441 1.00 65.81 174 ASN A CA 1
ATOM 1429 C C . ASN A 1 174 ? 5.543 11.079 17.706 1.00 65.81 174 ASN A C 1
ATOM 1431 O O . ASN A 1 174 ? 5.523 11.058 16.476 1.00 65.81 174 ASN A O 1
ATOM 1435 N N . THR A 1 175 ? 4.980 10.108 18.418 1.00 78.25 175 THR A N 1
ATOM 1436 C CA . THR A 1 175 ? 4.424 8.882 17.865 1.00 78.25 175 THR A CA 1
ATOM 1437 C C . THR A 1 175 ? 3.226 8.427 18.701 1.00 78.25 175 THR A C 1
ATOM 1439 O O . THR A 1 175 ? 3.363 8.147 19.890 1.00 78.25 175 THR A O 1
ATOM 1442 N N . LEU A 1 176 ? 2.054 8.331 18.070 1.00 88.50 176 LEU A N 1
ATOM 1443 C CA . LEU A 1 176 ? 0.816 7.846 18.687 1.00 88.50 176 LEU A CA 1
ATOM 1444 C C . LEU A 1 176 ? 0.567 6.402 18.266 1.00 88.50 176 LEU A C 1
ATOM 1446 O O . LEU A 1 176 ? 0.777 6.050 17.107 1.00 88.50 176 LEU A O 1
ATOM 1450 N N . CYS A 1 177 ? 0.119 5.564 19.195 1.00 91.81 177 CYS A N 1
ATOM 1451 C CA . CYS A 1 177 ? -0.244 4.181 18.916 1.00 91.81 177 CYS A CA 1
ATOM 1452 C C . CYS A 1 177 ? -1.753 4.073 18.693 1.00 91.81 177 CYS A C 1
ATOM 1454 O O . CYS A 1 177 ? -2.534 4.404 19.578 1.00 91.81 177 CYS A O 1
ATOM 1456 N N . VAL A 1 178 ? -2.176 3.606 17.521 1.00 93.25 178 VAL A N 1
ATOM 1457 C CA . VAL A 1 178 ? -3.594 3.484 17.171 1.00 93.25 178 VAL A CA 1
ATOM 1458 C C . VAL A 1 178 ? -3.973 2.021 17.037 1.00 93.25 178 VAL A C 1
ATOM 1460 O O . VAL A 1 178 ? -3.318 1.252 16.328 1.00 93.25 178 VAL A O 1
ATOM 1463 N N . SER A 1 179 ? -5.059 1.650 17.713 1.00 94.50 179 SER A N 1
ATOM 1464 C CA . SER A 1 179 ? -5.600 0.298 17.667 1.00 94.50 179 SER A CA 1
ATOM 1465 C C . SER A 1 179 ? -6.087 -0.063 16.252 1.00 94.50 179 SER A C 1
ATOM 1467 O O . SER A 1 179 ? -6.806 0.720 15.625 1.00 94.50 179 SER A O 1
ATOM 1469 N N . PRO A 1 180 ? -5.756 -1.255 15.727 1.00 94.38 180 PRO A N 1
ATOM 1470 C CA . PRO A 1 180 ? -6.129 -1.689 14.385 1.00 94.38 180 PRO A CA 1
ATOM 1471 C C . PRO A 1 180 ? -7.562 -2.223 14.259 1.00 94.38 180 PRO A C 1
ATOM 1473 O O . PRO A 1 180 ? -7.871 -2.905 13.283 1.00 94.38 180 PRO A O 1
ATOM 1476 N N . ILE A 1 181 ? -8.452 -1.948 15.215 1.00 93.00 181 ILE A N 1
ATOM 1477 C CA . ILE A 1 181 ? -9.812 -2.517 15.254 1.00 93.00 181 ILE A CA 1
ATOM 1478 C C . ILE A 1 181 ? -10.640 -2.281 13.981 1.00 93.00 181 ILE A C 1
ATOM 1480 O O . ILE A 1 181 ? -11.544 -3.063 13.699 1.00 93.00 181 ILE A O 1
ATOM 1484 N N . HIS A 1 182 ? -10.333 -1.238 13.204 1.00 91.62 182 HIS A N 1
ATOM 1485 C CA . HIS A 1 182 ? -11.027 -0.891 11.956 1.00 91.62 182 HIS A CA 1
ATOM 1486 C C . HIS A 1 182 ? -10.217 -1.220 10.688 1.00 91.62 182 HIS A C 1
ATOM 1488 O O . HIS A 1 182 ? -10.606 -0.842 9.583 1.00 91.62 182 HIS A O 1
ATOM 1494 N N . LEU A 1 183 ? -9.078 -1.908 10.817 1.00 93.75 183 LEU A N 1
ATOM 1495 C CA . LEU A 1 183 ? -8.187 -2.177 9.694 1.00 93.75 183 LEU A CA 1
ATOM 1496 C C . LEU A 1 183 ? -8.659 -3.395 8.883 1.00 93.75 183 LEU A C 1
ATOM 1498 O O . LEU A 1 183 ? -8.518 -4.540 9.310 1.00 93.75 183 LEU A O 1
ATOM 1502 N N . LYS A 1 184 ? -9.150 -3.150 7.662 1.00 93.31 184 LYS A N 1
ATOM 1503 C CA . LYS A 1 184 ? -9.736 -4.179 6.777 1.00 93.31 184 LYS A CA 1
ATOM 1504 C C . LYS A 1 184 ? -8.797 -5.329 6.405 1.00 93.31 184 LYS A C 1
ATOM 1506 O O . LYS A 1 184 ? -9.263 -6.412 6.065 1.00 93.31 184 LYS A O 1
ATOM 1511 N N . SER A 1 185 ? -7.482 -5.120 6.432 1.00 94.31 185 SER A N 1
ATOM 1512 C CA . SER A 1 185 ? -6.504 -6.154 6.065 1.00 94.31 185 SER A CA 1
ATOM 1513 C C . SER A 1 185 ? -6.259 -7.190 7.166 1.00 94.31 185 SER A C 1
ATOM 1515 O O . SER A 1 185 ? -5.794 -8.293 6.858 1.00 94.31 185 SER A O 1
ATOM 1517 N N . MET A 1 186 ? -6.585 -6.874 8.425 1.00 95.19 186 MET A N 1
ATOM 1518 C CA . MET A 1 186 ? -6.376 -7.761 9.571 1.00 95.19 186 MET A CA 1
ATOM 1519 C C . MET A 1 186 ? -7.520 -8.756 9.750 1.00 95.19 186 MET A C 1
ATOM 1521 O O . MET A 1 186 ? -8.689 -8.448 9.539 1.00 95.19 186 MET A O 1
ATOM 1525 N N . LYS A 1 187 ? -7.184 -9.972 10.188 1.00 94.94 187 LYS A N 1
ATOM 1526 C CA . LYS A 1 187 ? -8.180 -11.003 10.508 1.00 94.94 187 LYS A CA 1
ATOM 1527 C C . LYS A 1 187 ? -8.912 -10.672 11.801 1.00 94.94 187 LYS A C 1
ATOM 1529 O O . LYS A 1 187 ? -8.284 -10.257 12.775 1.00 94.94 187 LYS A O 1
ATOM 1534 N N . SER A 1 188 ? -10.204 -10.999 11.874 1.00 93.50 188 SER A N 1
ATOM 1535 C CA . SER A 1 188 ? -11.011 -10.784 13.087 1.00 93.50 188 SER A CA 1
ATOM 1536 C C . SER A 1 188 ? -10.399 -11.431 14.334 1.00 93.50 188 SER A C 1
ATOM 1538 O O . SER A 1 188 ? -10.393 -10.827 15.399 1.00 93.50 188 SER A O 1
ATOM 1540 N N . LYS A 1 189 ? -9.797 -12.620 14.201 1.00 93.56 189 LYS A N 1
ATOM 1541 C CA . LYS A 1 189 ? -9.090 -13.292 15.306 1.00 93.56 189 LYS A CA 1
ATOM 1542 C C . LYS A 1 189 ? -7.883 -12.514 15.845 1.00 93.56 189 LYS A C 1
ATOM 1544 O O . LYS A 1 189 ? -7.586 -12.624 17.025 1.00 93.56 189 LYS A O 1
ATOM 1549 N N . HIS A 1 190 ? -7.198 -11.736 15.006 1.00 93.62 190 HIS A N 1
ATOM 1550 C CA . HIS A 1 190 ? -6.096 -10.887 15.460 1.00 93.62 190 HIS A CA 1
ATOM 1551 C C . HIS A 1 190 ? -6.649 -9.643 16.155 1.00 93.62 190 HIS A C 1
ATOM 1553 O O . HIS A 1 190 ? -6.145 -9.271 17.203 1.00 93.62 190 HIS A O 1
ATOM 1559 N N . ILE A 1 191 ? -7.739 -9.066 15.636 1.00 92.00 191 ILE A N 1
ATOM 1560 C CA . ILE A 1 191 ? -8.444 -7.942 16.273 1.00 92.00 191 ILE A CA 1
ATOM 1561 C C . ILE A 1 191 ? -8.959 -8.327 17.669 1.00 92.00 191 ILE A C 1
ATOM 1563 O O . ILE A 1 191 ? -8.857 -7.533 18.598 1.00 92.00 191 ILE A O 1
ATOM 1567 N N . LEU A 1 192 ? -9.473 -9.550 17.843 1.00 89.69 192 LEU A N 1
ATOM 1568 C CA . LEU A 1 192 ? -9.914 -10.051 19.150 1.00 89.69 192 LEU A CA 1
ATOM 1569 C C . LEU A 1 192 ? -8.780 -10.130 20.178 1.00 89.69 192 LEU A C 1
ATOM 1571 O O . LEU A 1 192 ? -9.044 -9.934 21.353 1.00 89.69 192 LEU A O 1
ATOM 1575 N N . ALA A 1 193 ? -7.543 -10.386 19.750 1.00 87.38 193 ALA A N 1
ATOM 1576 C CA . ALA A 1 193 ? -6.388 -10.437 20.646 1.00 87.38 193 ALA A CA 1
ATOM 1577 C C . ALA A 1 193 ? -5.885 -9.045 21.079 1.00 87.38 193 ALA A C 1
ATOM 1579 O O . ALA A 1 193 ? -5.009 -8.956 21.935 1.00 87.38 193 ALA A O 1
ATOM 1580 N N . VAL A 1 194 ? -6.394 -7.975 20.460 1.00 84.44 194 VAL A N 1
ATOM 1581 C CA . VAL A 1 194 ? -6.036 -6.582 20.771 1.00 84.44 194 VAL A CA 1
ATOM 1582 C C . VAL A 1 194 ? -7.011 -5.932 21.754 1.00 84.44 194 VAL A C 1
ATOM 1584 O O . VAL A 1 194 ? -6.637 -4.967 22.418 1.00 84.44 194 VAL A O 1
ATOM 1587 N N . LYS A 1 195 ? -8.253 -6.425 21.812 1.00 71.31 195 LYS A N 1
ATOM 1588 C CA . LYS A 1 195 ? -9.284 -5.954 22.745 1.00 71.31 195 LYS A CA 1
ATOM 1589 C C . LYS A 1 195 ? -8.996 -6.420 24.166 1.00 71.31 195 LYS A C 1
ATOM 1591 O O . LYS A 1 195 ? -9.270 -5.614 25.077 1.00 71.31 195 LYS A O 1
#

Foldseek 3Di:
DDDDDDDDDDDDDDDDDDDDDDDDDDDDDDDDDDDDDDDDDDDDDPPPCVVVVVLVPQQLDDQAPVCVQVLVQCVVPSCPVDDQVVVQVVVQVVVQVVQLVVLVVLCVDPVDDPVQNVCCVVVVSGSDDRDRDDDDPDPFQQDPDDDWDWDAANVRDTFTADWDANPDDPPDPRIHGDQNLPHRNHHPVVSVVRD